Protein AF-0000000072589385 (afdb_homodimer)

Structure (mmCIF, N/CA/C/O backbone):
data_AF-0000000072589385-model_v1
#
loop_
_entity.id
_entity.type
_entity.pdbx_description
1 polymer 'Nitrite reductase'
#
loop_
_atom_site.group_PDB
_atom_site.id
_atom_site.type_symbol
_atom_site.label_atom_id
_atom_site.label_alt_id
_atom_site.label_comp_id
_atom_site.label_asym_id
_atom_site.label_entity_id
_atom_site.label_seq_id
_atom_site.pdbx_PDB_ins_code
_atom_site.Cartn_x
_atom_site.Cartn_y
_atom_site.Cartn_z
_atom_site.occupancy
_atom_site.B_iso_or_equiv
_atom_site.auth_seq_id
_atom_site.auth_comp_id
_atom_site.auth_asym_id
_atom_site.auth_atom_id
_atom_site.pdbx_PDB_model_num
ATOM 1 N N . MET A 1 1 ? -12.891 -40.188 5.43 1 38.16 1 MET A N 1
ATOM 2 C CA . MET A 1 1 ? -13.281 -38.969 4.766 1 38.16 1 MET A CA 1
ATOM 3 C C . MET A 1 1 ? -12.227 -38.531 3.76 1 38.16 1 MET A C 1
ATOM 5 O O . MET A 1 1 ? -11.102 -38.188 4.145 1 38.16 1 MET A O 1
ATOM 9 N N . ASN A 1 2 ? -12.07 -39.125 2.594 1 38.06 2 ASN A N 1
ATOM 10 C CA . ASN A 1 2 ? -11.117 -38.906 1.511 1 38.06 2 ASN A CA 1
ATOM 11 C C . ASN A 1 2 ? -10.969 -37.438 1.143 1 38.06 2 ASN A C 1
ATOM 13 O O . ASN A 1 2 ? -11.922 -36.812 0.682 1 38.06 2 ASN A O 1
ATOM 17 N N . ARG A 1 3 ? -10.391 -36.656 1.949 1 45.03 3 ARG A N 1
ATOM 18 C CA . ARG A 1 3 ? -10.117 -35.312 1.517 1 45.03 3 ARG A CA 1
ATOM 19 C C . ARG A 1 3 ? -9.609 -35.281 0.08 1 45.03 3 ARG A C 1
ATOM 21 O O . ARG A 1 3 ? -8.508 -35.75 -0.202 1 45.03 3 ARG A O 1
ATOM 28 N N . GLN A 1 4 ? -10.406 -35.656 -0.905 1 45.25 4 GLN A N 1
ATOM 29 C CA . GLN A 1 4 ? -9.945 -35.375 -2.264 1 45.25 4 GLN A CA 1
ATOM 30 C C . GLN A 1 4 ? -9.102 -34.125 -2.33 1 45.25 4 GLN A C 1
ATOM 32 O O . GLN A 1 4 ? -9.391 -33.125 -1.641 1 45.25 4 GLN A O 1
ATOM 37 N N . PRO A 1 5 ? -7.84 -34.188 -2.641 1 48.38 5 PRO A N 1
ATOM 38 C CA . PRO A 1 5 ? -7.129 -32.938 -2.832 1 48.38 5 PRO A CA 1
ATOM 39 C C . PRO A 1 5 ? -8 -31.844 -3.465 1 48.38 5 PRO A C 1
ATOM 41 O O . PRO A 1 5 ? -8.617 -32.094 -4.508 1 48.38 5 PRO A O 1
ATOM 44 N N . GLN A 1 6 ? -8.789 -31.281 -2.738 1 49.19 6 GLN A N 1
ATOM 45 C CA . GLN A 1 6 ? -9.633 -30.25 -3.328 1 49.19 6 GLN A CA 1
ATOM 46 C C . GLN A 1 6 ? -8.906 -29.516 -4.453 1 49.19 6 GLN A C 1
ATOM 48 O O . GLN A 1 6 ? -7.793 -29.031 -4.266 1 49.19 6 GLN A O 1
ATOM 53 N N . ALA A 1 7 ? -8.906 -29.953 -5.68 1 57.66 7 ALA A N 1
ATOM 54 C CA . ALA A 1 7 ? -8.375 -29.312 -6.883 1 57.66 7 ALA A CA 1
ATOM 55 C C . ALA A 1 7 ? -8.5 -27.797 -6.809 1 57.66 7 ALA A C 1
ATOM 57 O O . ALA A 1 7 ? -9.555 -27.281 -6.4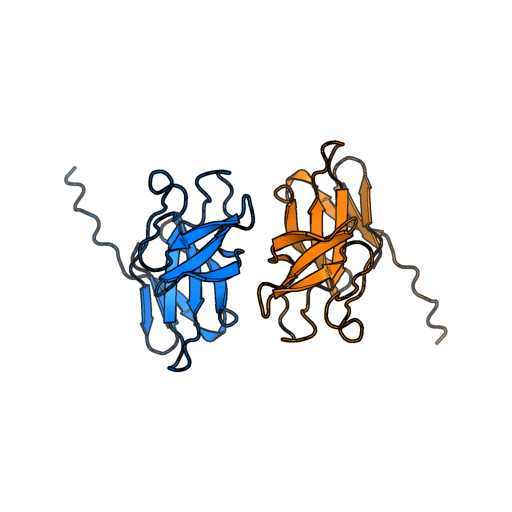34 1 57.66 7 ALA A O 1
ATOM 58 N N . SER A 1 8 ? -7.441 -26.938 -6.625 1 74.62 8 SER A N 1
ATOM 59 C CA . SER A 1 8 ? -7.465 -25.484 -6.688 1 74.62 8 SER A CA 1
ATOM 60 C C . SER A 1 8 ? -8.344 -25 -7.832 1 74.62 8 SER A C 1
ATOM 62 O O . SER A 1 8 ? -8.125 -25.359 -8.992 1 74.62 8 SER A O 1
ATOM 64 N N . ALA A 1 9 ? -9.609 -24.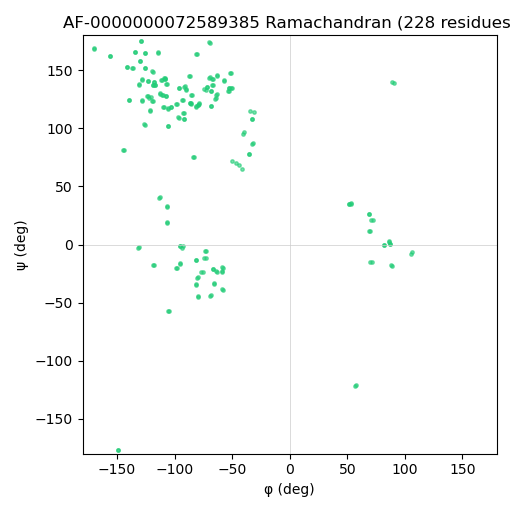688 -7.523 1 88.69 9 ALA A N 1
ATOM 65 C CA . ALA A 1 9 ? -10.531 -24.156 -8.523 1 88.69 9 ALA A CA 1
ATOM 66 C C . ALA A 1 9 ? -10.195 -22.719 -8.883 1 88.69 9 ALA A C 1
ATOM 68 O O . ALA A 1 9 ? -9.836 -21.922 -8.008 1 88.69 9 ALA A O 1
ATOM 69 N N . TRP A 1 10 ? -10.18 -22.531 -10.211 1 95.56 10 TRP A N 1
ATOM 70 C CA . TRP A 1 10 ? -9.992 -21.172 -10.695 1 95.56 10 TRP A CA 1
ATOM 71 C C . TRP A 1 10 ? -11.164 -20.281 -10.281 1 95.56 10 TRP A C 1
ATOM 73 O O . TRP A 1 10 ? -12.328 -20.641 -10.469 1 95.56 10 TRP A O 1
ATOM 83 N N . THR A 1 11 ? -10.875 -19.234 -9.664 1 96.81 11 THR A N 1
ATOM 84 C CA . THR A 1 11 ? -11.867 -18.266 -9.203 1 96.81 11 THR A CA 1
ATOM 85 C C . THR A 1 11 ? -11.586 -16.891 -9.797 1 96.81 11 THR A C 1
ATOM 87 O O . THR A 1 11 ? -10.453 -16.422 -9.773 1 96.81 11 THR A O 1
ATOM 90 N N . PRO A 1 12 ? -12.586 -16.266 -10.461 1 97 12 PRO A N 1
ATOM 91 C CA . PRO A 1 12 ? -12.383 -14.875 -10.883 1 97 12 PRO A CA 1
ATOM 92 C C . PRO A 1 12 ? -12.281 -13.906 -9.703 1 97 12 PRO A C 1
ATOM 94 O O . PRO A 1 12 ? -13.023 -14.039 -8.727 1 97 12 PRO A O 1
ATOM 97 N N . VAL A 1 13 ? -11.375 -13.023 -9.773 1 97.62 13 VAL A N 1
ATOM 98 C CA . VAL A 1 13 ? -11.133 -12.086 -8.68 1 97.62 13 VAL A CA 1
ATOM 99 C C . VAL A 1 13 ? -11.68 -10.711 -9.039 1 97.62 13 VAL A C 1
ATOM 101 O O . VAL A 1 13 ? -12.539 -10.172 -8.336 1 97.62 13 VAL A O 1
ATOM 104 N N . CYS A 1 14 ? -11.227 -10.102 -10.18 1 98 14 CYS A N 1
ATOM 105 C CA . CYS A 1 14 ? -11.609 -8.781 -10.656 1 98 14 CYS A CA 1
ATOM 106 C C . CYS A 1 14 ? -11.102 -8.547 -12.078 1 98 14 CYS A C 1
ATOM 108 O O . CYS A 1 14 ? -10.352 -9.359 -12.617 1 98 14 CYS A O 1
ATOM 110 N N . ALA A 1 15 ? -11.641 -7.453 -12.664 1 97.88 15 ALA A N 1
ATOM 111 C CA . ALA A 1 15 ? -11.031 -7.023 -13.922 1 97.88 15 ALA A CA 1
ATOM 112 C C . ALA A 1 15 ? -9.609 -6.527 -13.703 1 97.88 15 ALA A C 1
ATOM 114 O O . ALA A 1 15 ? -9.312 -5.895 -12.688 1 97.88 15 ALA A O 1
ATOM 115 N N . LEU A 1 16 ? -8.719 -6.812 -14.625 1 97.31 16 LEU A N 1
ATOM 116 C CA . LEU A 1 16 ? -7.328 -6.391 -14.516 1 97.31 16 LEU A CA 1
ATOM 117 C C . LEU A 1 16 ? -7.227 -4.871 -14.391 1 97.31 16 LEU A C 1
ATOM 119 O O . LEU A 1 16 ? -6.398 -4.359 -13.633 1 97.31 16 LEU A O 1
ATOM 123 N N . ASP A 1 17 ? -8.055 -4.156 -15.117 1 95.19 17 ASP A N 1
ATOM 124 C CA . ASP A 1 17 ? -7.953 -2.701 -15.172 1 95.19 17 ASP A CA 1
ATOM 125 C C . ASP A 1 17 ? -8.453 -2.064 -13.875 1 95.19 17 ASP A C 1
ATOM 127 O O . ASP A 1 17 ? -8.352 -0.849 -13.695 1 95.19 17 ASP A O 1
ATOM 131 N N . GLU A 1 18 ? -9 -2.844 -12.93 1 96.81 18 GLU A N 1
ATOM 132 C CA . GLU A 1 18 ? -9.375 -2.357 -11.609 1 96.81 18 GLU A CA 1
ATOM 133 C C . GLU A 1 18 ? -8.164 -2.299 -10.68 1 96.81 18 GLU A C 1
ATOM 135 O O . GLU A 1 18 ? -8.234 -1.711 -9.594 1 96.81 18 GLU A O 1
ATOM 140 N N . ILE A 1 19 ? -7.145 -2.895 -11.07 1 97.31 19 ILE A N 1
ATOM 141 C CA . ILE A 1 19 ? -5.883 -2.795 -10.344 1 97.31 19 ILE A CA 1
ATOM 142 C C . ILE A 1 19 ? -4.941 -1.841 -11.07 1 97.31 19 ILE A C 1
ATOM 144 O O . ILE A 1 19 ? -4.586 -2.072 -12.234 1 97.31 19 ILE A O 1
ATOM 148 N N . VAL A 1 20 ? -4.59 -0.781 -10.367 1 96.31 20 VAL A N 1
ATOM 149 C CA . VAL A 1 20 ? -3.633 0.149 -10.961 1 96.31 20 VAL A CA 1
ATOM 150 C C . VAL A 1 20 ? -2.381 -0.607 -11.398 1 96.31 20 VAL A C 1
ATOM 152 O O . VAL A 1 20 ? -1.876 -1.463 -10.672 1 96.31 20 VAL A O 1
ATOM 155 N N . PRO A 1 21 ? -1.904 -0.354 -12.664 1 95.75 21 PRO A N 1
ATOM 156 C CA . PRO A 1 21 ? -0.685 -1.04 -13.102 1 95.75 21 PRO A CA 1
ATOM 157 C C . PRO A 1 21 ? 0.456 -0.912 -12.094 1 95.75 21 PRO A C 1
ATOM 159 O O . PRO A 1 21 ? 0.667 0.165 -11.531 1 95.75 21 PRO A O 1
ATOM 162 N N . ASN A 1 22 ? 1.158 -2.088 -11.82 1 96.38 22 ASN A N 1
ATOM 163 C CA . ASN A 1 22 ? 2.33 -2.193 -10.961 1 96.38 22 ASN A CA 1
ATOM 164 C C . ASN A 1 22 ? 1.972 -1.956 -9.5 1 96.38 22 ASN A C 1
ATOM 166 O O . ASN A 1 22 ? 2.787 -1.443 -8.727 1 96.38 22 ASN A O 1
ATOM 170 N N . THR A 1 23 ? 0.785 -2.213 -9.148 1 97.5 23 THR A N 1
ATOM 171 C CA . THR A 1 23 ? 0.342 -2.258 -7.762 1 97.5 23 THR A CA 1
ATOM 172 C C . THR A 1 23 ? -0.416 -3.551 -7.477 1 97.5 23 THR A C 1
ATOM 174 O O . THR A 1 23 ? -0.562 -4.398 -8.359 1 97.5 23 THR A O 1
ATOM 177 N N . GLY A 1 24 ? -0.758 -3.715 -6.227 1 98.19 24 GLY A N 1
ATOM 178 C CA . GLY A 1 24 ? -1.509 -4.891 -5.816 1 98.19 24 GLY A CA 1
ATOM 179 C C . GLY A 1 24 ? -2.791 -4.555 -5.078 1 98.19 24 GLY A C 1
ATOM 180 O O . GLY A 1 24 ? -3.002 -3.406 -4.684 1 98.19 24 GLY A O 1
ATOM 181 N N . VAL A 1 25 ? -3.648 -5.555 -4.957 1 97.81 25 VAL A N 1
ATOM 182 C CA . VAL A 1 25 ? -4.875 -5.492 -4.176 1 97.81 25 VAL A CA 1
ATOM 183 C C . VAL A 1 25 ? -5.047 -6.785 -3.379 1 97.81 25 VAL A C 1
ATOM 185 O O . VAL A 1 25 ? -4.516 -7.832 -3.76 1 97.81 25 VAL A O 1
ATOM 188 N N . CYS A 1 26 ? -5.711 -6.637 -2.291 1 98 26 CYS A N 1
ATOM 189 C CA . CYS A 1 26 ? -6.031 -7.82 -1.5 1 98 26 CYS A CA 1
ATOM 190 C C . CYS A 1 26 ? -7.367 -8.414 -1.926 1 98 26 CYS A C 1
ATOM 192 O O . CYS A 1 26 ? -8.352 -7.688 -2.098 1 98 26 CYS A O 1
ATOM 194 N N . ALA A 1 27 ? -7.445 -9.695 -2.105 1 97.81 27 ALA A N 1
ATOM 195 C CA . ALA A 1 27 ? -8.672 -10.43 -2.428 1 97.81 27 ALA A CA 1
ATOM 196 C C . ALA A 1 27 ? -8.867 -11.602 -1.479 1 97.81 27 ALA A C 1
ATOM 198 O O . ALA A 1 27 ? -7.902 -12.227 -1.041 1 97.81 27 ALA A O 1
ATOM 199 N N . LEU A 1 28 ? -10.148 -11.828 -1.119 1 95.38 28 LEU A N 1
ATOM 200 C CA . LEU A 1 28 ? -10.5 -13.031 -0.376 1 95.38 28 LEU A CA 1
ATOM 201 C C . LEU A 1 28 ? -10.914 -14.156 -1.323 1 95.38 28 LEU A C 1
ATOM 203 O O . LEU A 1 28 ? -11.906 -14.039 -2.039 1 95.38 28 LEU A O 1
ATOM 207 N N . VAL A 1 29 ? -10.164 -15.195 -1.409 1 94.94 29 VAL A N 1
ATOM 208 C CA . VAL A 1 29 ? -10.43 -16.344 -2.266 1 94.94 29 VAL A CA 1
ATOM 209 C C . VAL A 1 29 ? -10.523 -17.609 -1.416 1 94.94 29 VAL A C 1
ATOM 211 O O . VAL A 1 29 ? -9.547 -18.016 -0.784 1 94.94 29 VAL A O 1
ATOM 214 N N . ASN A 1 30 ? -11.727 -18.25 -1.377 1 92.25 30 ASN A N 1
ATOM 215 C CA . ASN A 1 30 ? -11.961 -19.438 -0.567 1 92.25 30 ASN A CA 1
ATOM 216 C C . ASN A 1 30 ? -11.562 -19.219 0.889 1 92.25 30 ASN A C 1
ATOM 218 O O . ASN A 1 30 ? -10.891 -20.047 1.489 1 92.25 30 ASN A O 1
ATOM 222 N N . GLY A 1 31 ? -11.758 -18.078 1.353 1 92.44 31 GLY A N 1
ATOM 223 C CA . GLY A 1 31 ? -11.523 -17.734 2.748 1 92.44 31 GLY A CA 1
ATOM 224 C C . GLY A 1 31 ? -10.094 -17.328 3.027 1 92.44 31 GLY A C 1
ATOM 225 O O . GLY A 1 31 ? -9.742 -17.016 4.168 1 92.44 31 GLY A O 1
ATOM 226 N N . GLU A 1 32 ? -9.297 -17.281 2.016 1 93.5 32 GLU A N 1
ATOM 227 C CA . GLU A 1 32 ? -7.898 -16.891 2.168 1 93.5 32 GLU A CA 1
ATOM 228 C C . GLU A 1 32 ? -7.645 -15.492 1.61 1 93.5 32 GLU A C 1
ATOM 230 O O . GLU A 1 32 ? -8.148 -15.148 0.54 1 93.5 32 GLU A O 1
ATOM 235 N N . GLN A 1 33 ? -6.836 -14.75 2.414 1 97.19 33 GLN A N 1
ATOM 236 C CA . GLN A 1 33 ? -6.406 -13.445 1.925 1 97.19 33 GLN A CA 1
ATOM 237 C C . GLN A 1 33 ? -5.246 -13.586 0.94 1 97.19 33 GLN A C 1
ATOM 239 O O . GLN A 1 33 ? -4.176 -14.078 1.299 1 97.19 33 GLN A O 1
ATOM 244 N N . ILE A 1 34 ? -5.445 -13.125 -0.26 1 98.44 34 ILE A N 1
ATOM 245 C CA . ILE A 1 34 ? -4.469 -13.242 -1.339 1 98.44 34 ILE A CA 1
ATOM 246 C C . ILE A 1 34 ? -4.137 -11.852 -1.887 1 98.44 34 ILE A C 1
ATOM 248 O O . ILE A 1 34 ? -5.039 -11.047 -2.137 1 98.44 34 ILE A O 1
ATOM 252 N N . ALA A 1 35 ? -2.834 -11.523 -1.957 1 98.81 35 ALA A N 1
ATOM 253 C CA . ALA A 1 35 ? -2.363 -10.32 -2.645 1 98.81 35 ALA A CA 1
ATOM 254 C C . ALA A 1 35 ? -2.264 -10.555 -4.148 1 98.81 35 ALA A C 1
ATOM 256 O O . ALA A 1 35 ? -1.523 -11.43 -4.602 1 98.81 35 ALA A O 1
ATOM 257 N N . VAL A 1 36 ? -3.027 -9.797 -4.91 1 98.81 36 VAL A N 1
ATOM 258 C CA . VAL A 1 36 ? -3.035 -9.898 -6.363 1 98.81 36 VAL A CA 1
ATOM 259 C C . VAL A 1 36 ? -2.389 -8.664 -6.977 1 98.81 36 VAL A C 1
ATOM 261 O O . VAL A 1 36 ? -2.748 -7.531 -6.637 1 98.81 36 VAL A O 1
ATOM 264 N N . PHE A 1 37 ? -1.46 -8.898 -7.84 1 98.62 37 PHE A N 1
ATOM 265 C CA . PHE A 1 37 ? -0.684 -7.805 -8.414 1 98.62 37 PHE A CA 1
ATOM 266 C C . PHE A 1 37 ? -0.91 -7.711 -9.922 1 98.62 37 PHE A C 1
ATOM 268 O O . PHE A 1 37 ? -0.982 -8.734 -10.602 1 98.62 37 PHE A O 1
ATOM 275 N N . HIS A 1 38 ? -1.065 -6.496 -10.391 1 98.25 38 HIS A N 1
ATOM 276 C CA . HIS A 1 38 ? -1.014 -6.168 -11.805 1 98.25 38 HIS A CA 1
ATOM 277 C C . HIS A 1 38 ? 0.371 -5.668 -12.211 1 98.25 38 HIS A C 1
ATOM 279 O O . HIS A 1 38 ? 0.798 -4.598 -11.773 1 98.25 38 HIS A O 1
ATOM 285 N N . VAL A 1 39 ? 1.056 -6.473 -12.945 1 96.88 39 VAL A N 1
ATOM 286 C CA . VAL A 1 39 ? 2.375 -6.09 -13.438 1 96.88 39 VAL A CA 1
ATOM 287 C C . VAL A 1 39 ? 2.293 -5.75 -14.922 1 96.88 39 VAL A C 1
ATOM 289 O O . VAL A 1 39 ? 1.921 -6.594 -15.742 1 96.88 39 VAL A O 1
ATOM 292 N N . ASP A 1 40 ? 2.586 -4.492 -15.195 1 92.62 40 ASP A N 1
ATOM 293 C CA . ASP A 1 40 ? 2.586 -4.035 -16.578 1 92.62 40 ASP A CA 1
ATOM 294 C C . ASP A 1 40 ? 3.973 -4.172 -17.203 1 92.62 40 ASP A C 1
ATOM 296 O O . ASP A 1 40 ? 4.906 -3.463 -16.828 1 92.62 40 ASP A O 1
ATOM 300 N N . ASP A 1 41 ? 4.129 -5.105 -18.078 1 81.62 41 ASP A N 1
ATOM 301 C CA . ASP A 1 41 ? 5.402 -5.312 -18.766 1 81.62 41 ASP A CA 1
ATOM 302 C C . ASP A 1 41 ? 5.332 -4.836 -20.219 1 81.62 41 ASP A C 1
ATOM 304 O O . ASP A 1 41 ? 6.195 -5.18 -21.031 1 81.62 41 ASP A O 1
ATOM 308 N N . GLY A 1 42 ? 4.406 -4.043 -20.5 1 82.56 42 GLY A N 1
ATOM 309 C CA . GLY A 1 42 ? 4.254 -3.523 -21.844 1 82.56 42 GLY A CA 1
ATOM 310 C C . GLY A 1 42 ? 3.385 -4.398 -22.734 1 82.56 42 GLY A C 1
ATOM 311 O O . GLY A 1 42 ? 2.982 -3.984 -23.812 1 82.56 42 GLY A O 1
ATOM 312 N N . GLY A 1 43 ? 3.111 -5.676 -22.469 1 77.62 43 GLY A N 1
ATOM 313 C CA . GLY A 1 43 ? 2.404 -6.617 -23.312 1 77.62 43 GLY A CA 1
ATOM 314 C C . GLY A 1 43 ? 1.001 -6.93 -22.828 1 77.62 43 GLY A C 1
ATOM 315 O O . GLY A 1 43 ? 0.499 -8.039 -23.031 1 77.62 43 GLY A O 1
ATOM 316 N N . GLY A 1 44 ? 0.245 -6.043 -22.219 1 77.19 44 GLY A N 1
ATOM 317 C CA . GLY A 1 44 ? -1.135 -6.285 -21.828 1 77.19 44 GLY A CA 1
ATOM 318 C C . GLY A 1 44 ? -1.306 -6.492 -20.328 1 77.19 44 GLY A C 1
ATOM 319 O O . GLY A 1 44 ? -2.43 -6.605 -19.844 1 77.19 44 GLY A O 1
ATOM 320 N N . GLY A 1 45 ? -0.301 -6.562 -19.609 1 88.88 45 GLY A N 1
ATOM 321 C CA . GLY A 1 45 ? -0.364 -6.703 -18.172 1 88.88 45 GLY A CA 1
ATOM 322 C C . GLY A 1 45 ? -0.422 -8.148 -17.719 1 88.88 45 GLY A C 1
ATOM 323 O O . GLY A 1 45 ? -0.999 -9 -18.391 1 88.88 45 GLY A O 1
ATOM 324 N N . ARG A 1 46 ? 0.218 -8.516 -16.719 1 95 46 ARG A N 1
ATOM 325 C CA . ARG A 1 46 ? 0.249 -9.812 -16.047 1 95 46 ARG A CA 1
ATOM 326 C C . ARG A 1 46 ? -0.208 -9.688 -14.602 1 95 46 ARG A C 1
ATOM 328 O O . ARG A 1 46 ? -0.068 -8.633 -13.992 1 95 46 ARG A O 1
ATOM 335 N N . ALA A 1 47 ? -0.818 -10.844 -14.211 1 98 47 ALA A N 1
ATOM 336 C CA . ALA A 1 47 ? -1.226 -10.891 -12.805 1 98 47 ALA A CA 1
ATOM 337 C C . ALA A 1 47 ? -0.393 -11.906 -12.031 1 98 47 ALA A C 1
ATOM 339 O O . ALA A 1 47 ? -0.024 -12.961 -12.562 1 98 47 ALA A O 1
ATOM 340 N N . PHE A 1 48 ? -0.043 -11.641 -10.875 1 98.62 48 PHE A N 1
ATOM 341 C CA . PHE A 1 48 ? 0.574 -12.547 -9.922 1 98.62 48 PHE A CA 1
ATOM 342 C C . PHE A 1 48 ? -0.217 -12.586 -8.617 1 98.62 48 PHE A C 1
ATOM 344 O O . PHE A 1 48 ? -0.891 -11.617 -8.273 1 98.62 48 PHE A O 1
ATOM 351 N N . ALA A 1 49 ? -0.145 -13.664 -7.965 1 98.75 49 ALA A N 1
ATOM 352 C CA . ALA A 1 49 ? -0.883 -13.828 -6.715 1 98.75 49 ALA A CA 1
ATOM 353 C C . ALA A 1 49 ? -0.038 -14.555 -5.672 1 98.75 49 ALA A C 1
ATOM 355 O O . ALA A 1 49 ? 0.476 -15.648 -5.926 1 98.75 49 ALA A O 1
ATOM 356 N N . ILE A 1 50 ? 0.12 -13.938 -4.527 1 98.81 50 ILE A N 1
ATOM 357 C CA . ILE A 1 50 ? 0.812 -14.555 -3.404 1 98.81 50 ILE A CA 1
ATOM 358 C C . ILE A 1 50 ? 0.015 -14.336 -2.121 1 98.81 50 ILE A C 1
ATOM 360 O O . ILE A 1 50 ? -0.965 -13.586 -2.113 1 98.81 50 ILE A O 1
ATOM 364 N N . GLY A 1 51 ? 0.34 -15.078 -1.053 1 98.69 51 GLY A N 1
ATOM 365 C CA . GLY A 1 51 ? -0.282 -14.789 0.23 1 98.69 51 GLY A CA 1
ATOM 366 C C . GLY A 1 51 ? -0.179 -13.328 0.627 1 98.69 51 GLY A C 1
ATOM 367 O O . GLY A 1 51 ? 0.803 -12.656 0.301 1 98.69 51 GLY A O 1
ATOM 368 N N . ASN A 1 52 ? -1.134 -12.836 1.301 1 98.56 52 ASN A N 1
ATOM 369 C CA . ASN A 1 52 ? -1.185 -11.414 1.618 1 98.56 52 ASN A CA 1
ATOM 370 C C . ASN A 1 52 ? -0.591 -11.125 2.994 1 98.56 52 ASN A C 1
ATOM 372 O O . ASN A 1 52 ? -0.332 -9.969 3.332 1 98.56 52 ASN A O 1
ATOM 376 N N . VAL A 1 53 ? -0.41 -12.102 3.877 1 98.31 53 VAL A N 1
ATOM 377 C CA . VAL A 1 53 ? 0.096 -11.93 5.234 1 98.31 53 VAL A CA 1
ATOM 378 C C . VAL A 1 53 ? 1.622 -11.945 5.223 1 98.31 53 VAL A C 1
ATOM 380 O O . VAL A 1 53 ? 2.238 -12.875 4.707 1 98.31 53 VAL A O 1
ATOM 383 N N . ASP A 1 54 ? 2.197 -10.898 5.676 1 98.19 54 ASP A N 1
ATOM 384 C CA . ASP A 1 54 ? 3.643 -10.859 5.879 1 98.19 54 ASP A CA 1
ATOM 385 C C . ASP A 1 54 ? 4.059 -11.789 7.02 1 98.19 54 ASP A C 1
ATOM 387 O O . ASP A 1 54 ? 3.676 -11.57 8.172 1 98.19 54 ASP A O 1
ATOM 391 N N . PRO A 1 55 ? 4.875 -12.758 6.684 1 97.88 55 PRO A N 1
ATOM 392 C CA . PRO A 1 55 ? 5.211 -13.766 7.695 1 97.88 55 PRO A CA 1
ATOM 393 C C . PRO A 1 55 ? 6.035 -13.195 8.852 1 97.88 55 PRO A C 1
ATOM 395 O O . PRO A 1 55 ? 6.105 -13.797 9.922 1 97.88 55 PRO A O 1
ATOM 398 N N . HIS A 1 56 ? 6.711 -12.078 8.695 1 97.31 56 HIS A N 1
ATOM 399 C CA . HIS A 1 56 ? 7.52 -11.469 9.742 1 97.31 56 HIS A CA 1
ATOM 400 C C . HIS A 1 56 ? 6.648 -10.688 10.727 1 97.31 56 HIS A C 1
ATOM 402 O O . HIS A 1 56 ? 6.812 -10.812 11.945 1 97.31 56 HIS A O 1
ATOM 408 N N . SER A 1 57 ? 5.781 -9.953 10.242 1 95.5 57 SER A N 1
ATOM 409 C CA . SER A 1 57 ? 4.969 -9.078 11.078 1 95.5 57 SER A CA 1
ATOM 410 C C . SER A 1 57 ? 3.617 -9.711 11.391 1 95.5 57 SER A C 1
ATOM 412 O O . SER A 1 57 ? 2.908 -9.258 12.297 1 95.5 57 SER A O 1
ATOM 414 N N . GLN A 1 58 ? 3.168 -10.703 10.594 1 97.12 58 GLN A N 1
ATOM 415 C CA . GLN A 1 58 ? 1.876 -11.375 10.68 1 97.12 58 GLN A CA 1
ATOM 416 C C . GLN A 1 58 ? 0.74 -10.43 10.289 1 97.12 58 GLN A C 1
ATOM 418 O O . GLN A 1 58 ? -0.43 -10.719 10.547 1 97.12 58 GLN A O 1
ATOM 423 N N . ALA A 1 59 ? 1.087 -9.297 9.734 1 96.81 59 ALA A N 1
ATOM 424 C CA . ALA A 1 59 ? 0.076 -8.367 9.234 1 96.81 59 ALA A CA 1
ATOM 425 C C . ALA A 1 59 ? -0.316 -8.695 7.801 1 96.81 59 ALA A C 1
ATOM 427 O O . ALA A 1 59 ? 0.527 -9.102 7 1 96.81 59 ALA A O 1
ATOM 428 N N . ALA A 1 60 ? -1.588 -8.508 7.395 1 97.31 60 ALA A N 1
ATOM 429 C CA . ALA A 1 60 ? -2.086 -8.711 6.039 1 97.31 60 ALA A CA 1
ATOM 430 C C . ALA A 1 60 ? -1.831 -7.484 5.172 1 97.31 60 ALA A C 1
ATOM 432 O O . ALA A 1 60 ? -2.746 -6.699 4.91 1 97.31 60 ALA A O 1
ATOM 433 N N . VAL A 1 61 ? -0.459 -7.301 4.73 1 97.88 61 VAL A N 1
ATOM 434 C CA . VAL A 1 61 ? -0.097 -5.988 4.215 1 97.88 61 VAL A CA 1
ATOM 435 C C . VAL A 1 61 ? 0.646 -6.137 2.889 1 97.88 61 VAL A C 1
ATOM 437 O O . VAL A 1 61 ? 0.934 -5.145 2.213 1 97.88 61 VAL A O 1
ATOM 440 N N . LEU A 1 62 ? 0.934 -7.352 2.375 1 98.56 62 LEU A N 1
ATOM 441 C CA . LEU A 1 62 ? 1.835 -7.496 1.237 1 98.56 62 LEU A CA 1
ATOM 442 C C . LEU A 1 62 ? 1.231 -6.867 -0.015 1 98.56 62 LEU A C 1
ATOM 444 O O . LEU A 1 62 ? 1.955 -6.328 -0.855 1 98.56 62 LEU A O 1
ATOM 448 N N . SER A 1 63 ? -0.094 -6.906 -0.2 1 98.44 63 SER A N 1
ATOM 449 C CA . SER A 1 63 ? -0.753 -6.332 -1.368 1 98.44 63 SER A CA 1
ATOM 450 C C . SER A 1 63 ? -0.452 -4.844 -1.495 1 98.44 63 SER A C 1
ATOM 452 O O . SER A 1 63 ? -0.613 -4.262 -2.57 1 98.44 63 SER A O 1
ATOM 454 N N . ARG A 1 64 ? -0.038 -4.246 -0.394 1 97.62 64 ARG A N 1
ATOM 455 C CA . ARG A 1 64 ? 0.22 -2.811 -0.344 1 97.62 64 ARG A CA 1
ATOM 456 C C . ARG A 1 64 ? 1.696 -2.51 -0.581 1 97.62 64 ARG A C 1
ATOM 458 O O . ARG A 1 64 ? 2.123 -1.357 -0.492 1 97.62 64 ARG A O 1
ATOM 465 N N . GLY A 1 65 ? 2.51 -3.496 -0.765 1 97.81 65 GLY A N 1
ATOM 466 C CA . GLY A 1 65 ? 3.945 -3.324 -0.931 1 97.81 65 GLY A CA 1
ATOM 467 C C . GLY A 1 65 ? 4.32 -2.672 -2.248 1 97.81 65 GLY A C 1
ATOM 468 O O . GLY A 1 65 ? 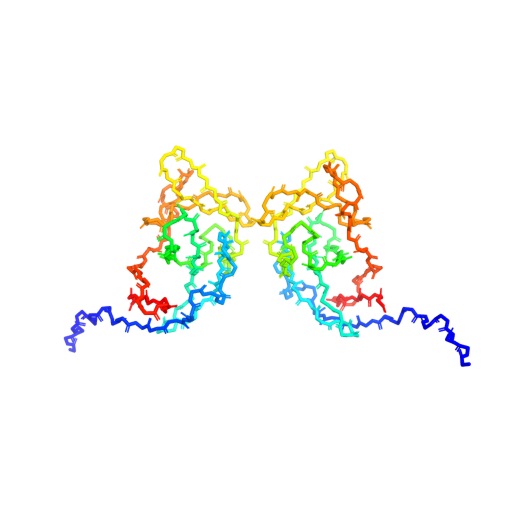3.455 -2.416 -3.088 1 97.81 65 GLY A O 1
ATOM 469 N N . LEU A 1 66 ? 5.555 -2.391 -2.398 1 96.69 66 LEU A N 1
ATOM 470 C CA . LEU A 1 66 ? 6.082 -1.767 -3.607 1 96.69 66 LEU A CA 1
ATOM 471 C C . LEU A 1 66 ? 6.695 -2.811 -4.535 1 96.69 66 LEU A C 1
ATOM 473 O O . LEU A 1 66 ? 7.625 -3.52 -4.148 1 96.69 66 LEU A O 1
ATOM 477 N N . ILE A 1 67 ? 6.141 -2.852 -5.723 1 97.06 67 ILE A N 1
ATOM 478 C CA . ILE A 1 67 ? 6.68 -3.771 -6.719 1 97.06 67 ILE A CA 1
ATOM 479 C C . ILE A 1 67 ? 8.031 -3.258 -7.215 1 97.06 67 ILE A C 1
ATOM 481 O O . ILE A 1 67 ? 8.195 -2.061 -7.461 1 97.06 67 ILE A O 1
ATOM 485 N N . GLY A 1 68 ? 8.969 -4.176 -7.309 1 95.19 68 GLY A N 1
ATOM 486 C CA . GLY A 1 68 ? 10.289 -3.906 -7.855 1 95.19 68 GLY A CA 1
ATOM 487 C C . GLY A 1 68 ? 10.906 -5.109 -8.547 1 95.19 68 GLY A C 1
ATOM 488 O O . GLY A 1 68 ? 10.211 -6.09 -8.836 1 95.19 68 GLY A O 1
ATOM 489 N N . SER A 1 69 ? 12.125 -4.82 -8.953 1 94.94 69 SER A N 1
ATOM 490 C CA . SER A 1 69 ? 12.867 -5.898 -9.594 1 94.94 69 SER A CA 1
ATOM 491 C C . SER A 1 69 ? 14.188 -6.172 -8.875 1 94.94 69 SER A C 1
ATOM 493 O O . SER A 1 69 ? 14.828 -5.246 -8.375 1 94.94 69 SER A O 1
ATOM 495 N N . LEU A 1 70 ? 14.531 -7.402 -8.766 1 95.12 70 LEU A N 1
ATOM 496 C CA . LEU A 1 70 ? 15.844 -7.875 -8.336 1 95.12 70 LEU A CA 1
ATOM 497 C C . LEU A 1 70 ? 16.438 -8.844 -9.352 1 95.12 70 LEU A C 1
ATOM 499 O O . LEU A 1 70 ? 16.109 -10.031 -9.336 1 95.12 70 LEU A O 1
ATOM 503 N N . GLY A 1 71 ? 17.469 -8.266 -10.156 1 94.44 71 GLY A N 1
ATOM 504 C CA . GLY A 1 71 ? 17.859 -9.062 -11.305 1 94.44 71 GLY A CA 1
ATOM 505 C C . GLY A 1 71 ? 16.703 -9.383 -12.234 1 94.44 71 GLY A C 1
ATOM 506 O O . GLY A 1 71 ? 16.016 -8.477 -12.703 1 94.44 71 GLY A O 1
ATOM 507 N N . GLU A 1 72 ? 16.469 -10.641 -12.438 1 94.19 72 GLU A N 1
ATOM 508 C CA . GLU A 1 72 ? 15.406 -11.07 -13.336 1 94.19 72 GLU A CA 1
ATOM 509 C C . GLU A 1 72 ? 14.109 -11.312 -12.578 1 94.19 72 GLU A C 1
ATOM 511 O O . GLU A 1 72 ? 13.07 -11.586 -13.18 1 94.19 72 GLU A O 1
ATOM 516 N N . ARG A 1 73 ? 14.141 -11.148 -11.328 1 96.38 73 ARG A N 1
ATOM 517 C CA . ARG A 1 73 ? 12.984 -11.445 -10.492 1 96.38 73 ARG A CA 1
ATOM 518 C C . ARG A 1 73 ? 12.109 -10.211 -10.312 1 96.38 73 ARG A C 1
ATOM 520 O O . ARG A 1 73 ? 12.617 -9.102 -10.141 1 96.38 73 ARG A O 1
ATOM 527 N N . ILE A 1 74 ? 10.852 -10.445 -10.438 1 97.5 74 ILE A N 1
ATOM 528 C CA . ILE A 1 74 ? 9.891 -9.43 -10.023 1 97.5 74 ILE A CA 1
ATOM 529 C C . ILE A 1 74 ? 9.469 -9.672 -8.578 1 97.5 74 ILE A C 1
ATOM 531 O O . ILE A 1 74 ? 9.023 -10.766 -8.227 1 97.5 74 ILE A O 1
ATOM 535 N N . VAL A 1 75 ? 9.641 -8.633 -7.699 1 98.44 75 VAL A N 1
ATOM 536 C CA . VAL A 1 75 ? 9.414 -8.812 -6.27 1 98.44 75 VAL A CA 1
ATOM 537 C C . VAL A 1 75 ? 8.5 -7.707 -5.746 1 98.44 75 VAL A C 1
ATOM 539 O O . VAL A 1 75 ? 8.305 -6.688 -6.41 1 98.44 75 VAL A O 1
ATOM 542 N N . VAL A 1 76 ? 7.871 -7.969 -4.66 1 98.38 76 VAL A N 1
ATOM 543 C CA . VAL A 1 76 ? 7.211 -6.934 -3.875 1 98.38 76 VAL A CA 1
ATOM 544 C C . VAL A 1 76 ? 7.934 -6.758 -2.543 1 98.38 76 VAL A C 1
ATOM 546 O O . VAL A 1 76 ? 8.281 -7.738 -1.88 1 98.38 76 VAL A O 1
ATOM 549 N N . ALA A 1 77 ? 8.234 -5.504 -2.23 1 97.81 77 ALA A N 1
ATOM 550 C CA . ALA A 1 77 ? 8.773 -5.172 -0.914 1 97.81 77 ALA A CA 1
ATOM 551 C C . ALA A 1 77 ? 7.652 -4.938 0.094 1 97.81 77 ALA A C 1
ATOM 553 O O . ALA A 1 77 ? 6.777 -4.098 -0.123 1 97.81 77 ALA A O 1
ATOM 554 N N . SER A 1 78 ? 7.668 -5.715 1.16 1 98.06 78 SER A N 1
ATOM 555 C CA . SER A 1 78 ? 6.688 -5.523 2.227 1 98.06 78 SER A CA 1
ATOM 556 C C . SER A 1 78 ? 6.746 -4.105 2.779 1 98.06 78 SER A C 1
ATOM 558 O O . SER A 1 78 ? 7.832 -3.547 2.959 1 98.06 78 SER A O 1
ATOM 560 N N . PRO A 1 79 ? 5.527 -3.553 3.084 1 96.69 79 PRO A N 1
ATOM 561 C CA . PRO A 1 79 ? 5.551 -2.215 3.68 1 96.69 79 PRO A CA 1
ATOM 562 C C . PRO A 1 79 ? 6.242 -2.188 5.039 1 96.69 79 PRO A C 1
ATOM 564 O O . PRO A 1 79 ? 6.656 -1.123 5.508 1 96.69 79 PRO A O 1
ATOM 567 N N . LEU A 1 80 ? 6.246 -3.381 5.648 1 93.75 80 LEU A N 1
ATOM 568 C CA . LEU A 1 80 ? 6.867 -3.547 6.961 1 93.75 80 LEU A CA 1
ATOM 569 C C . LEU A 1 80 ? 8.172 -4.332 6.848 1 93.75 80 LEU A C 1
ATOM 571 O O . LEU A 1 80 ? 8.227 -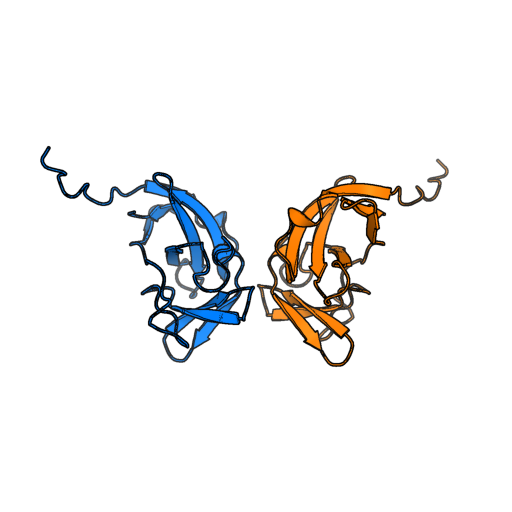5.352 6.16 1 93.75 80 LEU A O 1
ATOM 575 N N . TYR A 1 81 ? 9.219 -3.854 7.348 1 92.31 81 TYR A N 1
ATOM 576 C CA . TYR A 1 81 ? 10.539 -4.465 7.438 1 92.31 81 TYR A CA 1
ATOM 577 C C . TYR A 1 81 ? 11.203 -4.531 6.066 1 92.31 81 TYR A C 1
ATOM 579 O O . TYR A 1 81 ? 12.352 -4.961 5.945 1 92.31 81 TYR A O 1
ATOM 587 N N . LYS A 1 82 ? 10.438 -4.332 4.949 1 93 82 LYS A N 1
ATOM 588 C CA . LYS A 1 82 ? 10.914 -4.078 3.592 1 93 82 LYS A CA 1
ATOM 589 C C . LYS A 1 82 ? 11.555 -5.324 2.988 1 93 82 LYS A C 1
ATOM 591 O O . LYS A 1 82 ? 12.391 -5.227 2.09 1 93 82 LYS A O 1
ATOM 596 N N . HIS A 1 83 ? 11.211 -6.527 3.549 1 97.25 83 HIS A N 1
ATOM 597 C CA . HIS A 1 83 ? 11.625 -7.773 2.918 1 97.25 83 HIS A CA 1
ATOM 598 C C . HIS A 1 83 ? 11 -7.926 1.533 1 97.25 83 HIS A C 1
ATOM 600 O O . HIS A 1 83 ? 9.867 -7.512 1.312 1 97.25 83 HIS A O 1
ATOM 606 N N . HIS A 1 84 ? 11.82 -8.57 0.648 1 98.25 84 HIS A N 1
ATOM 607 C CA . HIS A 1 84 ? 11.352 -8.773 -0.719 1 98.25 84 HIS A CA 1
ATOM 608 C C . HIS A 1 84 ? 10.75 -10.156 -0.899 1 98.25 84 HIS A C 1
ATOM 610 O O . HIS A 1 84 ? 11.352 -11.156 -0.504 1 98.25 84 HIS A O 1
ATOM 616 N N . PHE A 1 85 ? 9.57 -10.227 -1.582 1 98.81 85 PHE A N 1
ATOM 617 C CA . PHE A 1 85 ? 8.93 -11.484 -1.928 1 98.81 85 PHE A CA 1
ATOM 618 C C . PHE A 1 85 ? 8.789 -11.625 -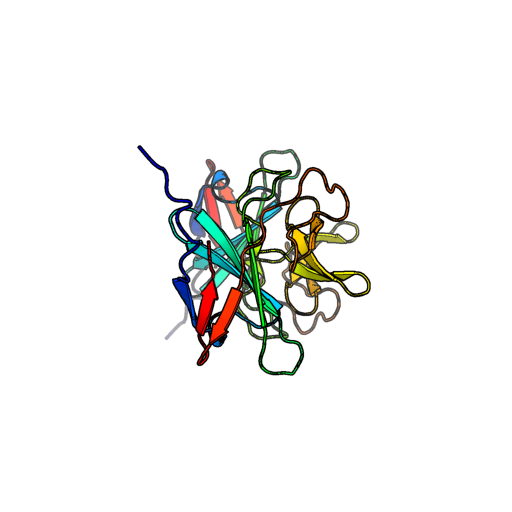3.439 1 98.81 85 PHE A C 1
ATOM 620 O O . PHE A 1 85 ? 8.258 -10.734 -4.105 1 98.81 85 PHE A O 1
ATOM 627 N N . ASP A 1 86 ? 9.359 -12.75 -3.943 1 98.81 86 ASP A N 1
ATOM 628 C CA . ASP A 1 86 ? 9.242 -13.047 -5.367 1 98.81 86 ASP A CA 1
ATOM 629 C C . ASP A 1 86 ? 7.789 -13.281 -5.762 1 98.81 86 ASP A C 1
ATOM 631 O O . ASP A 1 86 ? 7.098 -14.102 -5.148 1 98.81 86 ASP A O 1
ATOM 635 N N . LEU A 1 87 ? 7.332 -12.586 -6.793 1 98.62 87 LEU A N 1
ATOM 636 C CA . LEU A 1 87 ? 5.914 -12.656 -7.133 1 98.62 87 LEU A CA 1
ATOM 637 C C . LEU A 1 87 ? 5.582 -13.977 -7.824 1 98.62 87 LEU A C 1
ATOM 639 O O . LEU A 1 87 ? 4.426 -14.398 -7.84 1 98.62 87 LEU A O 1
ATOM 643 N N . ARG A 1 88 ? 6.52 -14.617 -8.43 1 97.94 88 ARG A N 1
ATOM 644 C CA . ARG A 1 88 ? 6.273 -15.875 -9.133 1 97.94 88 ARG A CA 1
ATOM 645 C C . ARG A 1 88 ? 6.246 -17.047 -8.164 1 97.94 88 ARG A C 1
ATOM 647 O O . ARG A 1 88 ? 5.445 -17.969 -8.32 1 97.94 88 ARG A O 1
ATOM 654 N N . THR A 1 89 ? 7.066 -16.969 -7.121 1 98.5 89 THR A N 1
ATOM 655 C CA . THR A 1 89 ? 7.266 -18.172 -6.32 1 98.5 89 THR A CA 1
ATOM 656 C C . THR A 1 89 ? 6.801 -17.938 -4.883 1 98.5 89 THR A C 1
ATOM 658 O O . THR A 1 89 ? 6.617 -18.891 -4.125 1 98.5 89 THR A O 1
ATOM 661 N N . GLY A 1 90 ? 6.645 -16.703 -4.48 1 98.69 90 GLY A N 1
ATOM 662 C CA . GLY A 1 90 ? 6.324 -16.391 -3.096 1 98.69 90 GLY A CA 1
ATOM 663 C C . GLY A 1 90 ? 7.539 -16.391 -2.188 1 98.69 90 GLY A C 1
ATOM 664 O O . GLY A 1 90 ? 7.422 -16.125 -0.989 1 98.69 90 GLY A O 1
ATOM 665 N N . GLU A 1 91 ? 8.711 -16.656 -2.693 1 98.75 91 GLU A N 1
ATOM 666 C CA . GLU A 1 91 ? 9.93 -16.766 -1.898 1 98.75 91 GLU A CA 1
ATOM 667 C C . GLU A 1 91 ? 10.344 -15.422 -1.312 1 98.75 91 GLU A C 1
ATOM 669 O O . GLU A 1 91 ? 10.336 -14.406 -2.01 1 98.75 91 GLU A O 1
ATOM 674 N N . CYS A 1 92 ? 10.633 -15.43 -0.042 1 98.75 92 CYS A N 1
ATOM 675 C CA . CYS A 1 92 ? 11.305 -14.281 0.567 1 98.75 92 CYS A CA 1
ATOM 676 C C . CYS A 1 92 ? 12.797 -14.297 0.262 1 98.75 92 CYS A C 1
ATOM 678 O O . CYS A 1 92 ? 13.516 -15.195 0.703 1 98.75 92 CYS A O 1
ATOM 680 N N . VAL A 1 93 ? 13.25 -13.32 -0.329 1 98.44 93 VAL A N 1
ATOM 681 C CA . VAL A 1 93 ? 14.617 -13.289 -0.841 1 98.44 93 VAL A CA 1
ATOM 682 C C . VAL A 1 93 ? 15.609 -13.25 0.323 1 98.44 93 VAL A C 1
ATOM 684 O O . VAL A 1 93 ? 16.609 -13.977 0.32 1 98.44 93 VAL A O 1
ATOM 687 N N . GLU A 1 94 ? 15.414 -12.492 1.329 1 97.88 94 GLU A N 1
ATOM 688 C CA . GLU A 1 94 ? 16.328 -12.289 2.451 1 97.88 94 GLU A CA 1
ATOM 689 C C . GLU A 1 94 ? 16.219 -13.438 3.453 1 97.88 94 GLU A C 1
ATOM 691 O O . GLU A 1 94 ? 17.188 -13.742 4.152 1 97.88 94 GLU A O 1
ATOM 696 N N . ALA A 1 95 ? 15.109 -14.047 3.541 1 98.25 95 ALA A N 1
ATOM 697 C CA . ALA A 1 95 ? 14.844 -15.117 4.5 1 98.25 95 ALA A CA 1
ATOM 698 C C . ALA A 1 95 ? 13.93 -16.188 3.895 1 98.25 95 ALA A C 1
ATOM 700 O O . ALA A 1 95 ? 12.742 -16.234 4.211 1 98.25 95 ALA A O 1
ATOM 701 N N . PRO A 1 96 ? 14.492 -17.094 3.131 1 98 96 PRO A N 1
ATOM 702 C CA . PRO A 1 96 ? 13.695 -18.062 2.389 1 98 96 PRO A CA 1
ATOM 703 C C . PRO A 1 96 ? 12.805 -18.922 3.297 1 98 96 PRO A C 1
ATOM 705 O O . PRO A 1 96 ? 11.766 -19.422 2.857 1 98 96 PRO A O 1
ATOM 708 N N . GLU A 1 97 ? 13.148 -19.047 4.539 1 97.94 97 GLU A N 1
ATOM 709 C CA . GLU A 1 97 ? 12.359 -19.844 5.477 1 97.94 97 GLU A CA 1
ATOM 710 C C . GLU A 1 97 ? 11.07 -19.125 5.863 1 97.94 97 GLU A C 1
ATOM 712 O O . GLU A 1 97 ? 10.164 -19.734 6.438 1 97.94 97 GLU A O 1
ATOM 717 N N . LYS A 1 98 ? 10.938 -17.875 5.527 1 98.31 98 LYS A N 1
ATOM 718 C CA . LYS A 1 98 ? 9.75 -17.062 5.797 1 98.31 98 LYS A CA 1
ATOM 719 C C . LYS A 1 98 ? 9.039 -16.688 4.504 1 98.31 98 LYS A C 1
ATOM 721 O O . LYS A 1 98 ? 8.625 -15.531 4.336 1 98.31 98 LYS A O 1
ATOM 726 N N . SER A 1 99 ? 8.961 -17.578 3.654 1 98.69 99 SER A N 1
ATOM 727 C CA . SER A 1 99 ? 8.32 -17.375 2.363 1 98.69 99 SER A CA 1
ATOM 728 C C . SER A 1 99 ? 6.805 -17.516 2.475 1 98.69 99 SER A C 1
ATOM 730 O O . SER A 1 99 ? 6.293 -17.984 3.49 1 98.69 99 SER A O 1
ATOM 732 N N . VAL A 1 100 ? 6.066 -17.047 1.492 1 98.75 100 VAL A N 1
ATOM 733 C CA . VAL A 1 100 ? 4.613 -17.156 1.431 1 98.75 100 VAL A CA 1
ATOM 734 C C . VAL A 1 100 ? 4.207 -18.047 0.269 1 98.75 100 VAL A C 1
ATOM 736 O O . VAL A 1 100 ? 5.027 -18.375 -0.598 1 98.75 100 VAL A O 1
ATOM 739 N N . SER A 1 101 ? 2.955 -18.469 0.285 1 97.94 101 SER A N 1
ATOM 740 C CA . SER A 1 101 ? 2.436 -19.25 -0.827 1 97.94 101 SER A CA 1
ATOM 741 C C . SER A 1 101 ? 2.287 -18.406 -2.084 1 97.94 101 SER A C 1
ATOM 743 O O . SER A 1 101 ? 1.936 -17.219 -2.006 1 97.94 101 SER A O 1
ATOM 745 N N . ALA A 1 102 ? 2.551 -19 -3.17 1 98.56 102 ALA A N 1
ATOM 746 C CA . ALA A 1 102 ? 2.184 -18.453 -4.473 1 98.56 102 ALA A CA 1
ATOM 747 C C . ALA A 1 102 ? 1.041 -19.25 -5.102 1 98.56 102 ALA A C 1
ATOM 749 O O . ALA A 1 102 ? 0.992 -20.469 -4.984 1 98.56 102 ALA A O 1
ATOM 750 N N . TYR A 1 103 ? 0.176 -18.547 -5.762 1 98.19 103 TYR A N 1
ATOM 751 C CA . TYR A 1 103 ? -0.979 -19.188 -6.391 1 98.19 103 TYR A CA 1
ATOM 752 C C . TYR A 1 103 ? -0.958 -18.984 -7.902 1 98.19 103 TYR A C 1
ATOM 754 O O . TYR A 1 103 ? -0.668 -17.891 -8.383 1 98.19 103 TYR A O 1
ATOM 762 N N . PRO A 1 104 ? -1.273 -20.062 -8.648 1 97.5 104 PRO A N 1
ATOM 763 C CA . PRO A 1 104 ? -1.434 -19.844 -10.086 1 97.5 104 PRO A CA 1
ATOM 764 C C . PRO A 1 104 ? -2.422 -18.719 -10.398 1 97.5 104 PRO A C 1
ATOM 766 O O . PRO A 1 104 ? -3.459 -18.594 -9.742 1 97.5 104 PRO A O 1
ATOM 769 N N . SER A 1 105 ? -2.025 -17.875 -11.32 1 97.94 105 SER A N 1
ATOM 770 C CA . SER A 1 105 ? -2.855 -16.734 -11.727 1 97.94 105 SER A CA 1
ATOM 771 C C . SER A 1 105 ? -2.756 -16.5 -13.227 1 97.94 105 SER A C 1
ATOM 773 O O . SER A 1 105 ? -1.748 -16.844 -13.852 1 97.94 105 SER A O 1
ATOM 775 N N . ARG A 1 106 ? -3.828 -15.93 -13.75 1 96.75 106 ARG A N 1
ATOM 776 C CA . ARG A 1 106 ? -3.842 -15.602 -15.18 1 96.75 106 ARG A CA 1
ATOM 777 C C . ARG A 1 106 ? -4.832 -14.484 -15.477 1 96.75 106 ARG A C 1
ATOM 779 O O . ARG A 1 106 ? -5.691 -14.172 -14.648 1 96.75 106 ARG A O 1
ATOM 786 N N . VAL A 1 107 ? -4.645 -13.883 -16.641 1 97.12 107 VAL A N 1
ATOM 787 C CA . VAL A 1 107 ? -5.602 -12.922 -17.172 1 97.12 107 VAL A CA 1
ATOM 788 C C . VAL A 1 107 ? -6.32 -13.523 -18.375 1 97.12 107 VAL A C 1
ATOM 790 O O . VAL A 1 107 ? -5.68 -13.93 -19.344 1 97.12 107 VAL A O 1
ATOM 793 N N . GLU A 1 108 ? -7.57 -13.633 -18.219 1 96.44 108 G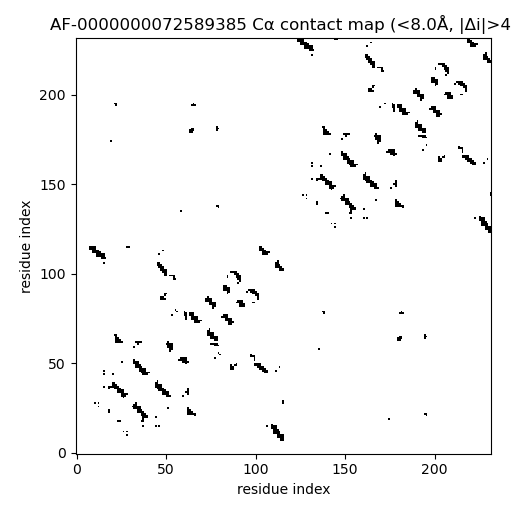LU A N 1
ATOM 794 C CA . GLU A 1 108 ? -8.406 -14.148 -19.297 1 96.44 108 GLU A CA 1
ATOM 795 C C . GLU A 1 108 ? -9.578 -13.211 -19.578 1 96.44 108 GLU A C 1
ATOM 797 O O . GLU A 1 108 ? -10.344 -12.875 -18.672 1 96.44 108 GLU A O 1
ATOM 802 N N . ASP A 1 109 ? -9.719 -12.75 -20.906 1 95.75 109 ASP A N 1
ATOM 803 C CA . ASP A 1 109 ? -10.766 -11.828 -21.328 1 95.75 109 ASP A CA 1
ATOM 804 C C . ASP A 1 109 ? -10.812 -10.594 -20.422 1 95.75 109 ASP A C 1
ATOM 806 O O . ASP A 1 109 ? -11.883 -10.156 -20.016 1 95.75 109 ASP A O 1
ATOM 810 N N . GLY A 1 110 ? -9.68 -10.195 -19.984 1 95.69 110 GLY A N 1
ATOM 811 C CA . GLY A 1 110 ? -9.531 -8.969 -19.203 1 95.69 110 GLY A CA 1
ATOM 812 C C . GLY A 1 110 ? -9.742 -9.172 -17.719 1 95.69 110 GLY A C 1
ATOM 813 O O . GLY A 1 110 ? -9.641 -8.227 -16.938 1 95.69 110 GLY A O 1
ATOM 814 N N . TYR A 1 111 ? -10.023 -10.43 -17.312 1 97.56 111 TYR A N 1
ATOM 815 C CA . TYR A 1 111 ? -10.281 -10.719 -15.906 1 97.56 111 TYR A CA 1
ATOM 816 C C . TYR A 1 111 ? -9.125 -11.492 -15.289 1 97.56 111 TYR A C 1
ATOM 818 O O . TYR A 1 111 ? -8.547 -12.375 -15.93 1 97.56 111 TYR A O 1
ATOM 826 N N . VAL A 1 112 ? -8.844 -11.172 -14.055 1 98.25 112 VAL A N 1
ATOM 827 C CA . VAL A 1 112 ? -7.82 -11.883 -13.297 1 98.25 112 VAL A CA 1
ATOM 828 C C . VAL A 1 112 ? -8.422 -13.133 -12.664 1 98.25 112 VAL A C 1
ATOM 830 O O . VAL A 1 112 ? -9.461 -13.062 -11.992 1 98.25 112 VAL A O 1
ATOM 833 N N . TRP A 1 113 ? -7.797 -14.219 -12.875 1 98.06 113 TRP A N 1
ATOM 834 C CA . TRP A 1 113 ? -8.172 -15.5 -12.281 1 98.06 113 TRP A CA 1
ATOM 835 C C . TRP A 1 113 ? -7.062 -16.031 -11.383 1 98.06 113 TRP A C 1
ATOM 837 O O . TRP A 1 113 ? -5.879 -15.938 -11.719 1 98.06 113 TRP A O 1
ATOM 847 N N . VAL A 1 114 ? -7.508 -16.609 -10.242 1 98 114 VAL A N 1
ATOM 848 C CA . VAL A 1 114 ? -6.555 -17.188 -9.297 1 98 114 VAL A CA 1
ATOM 849 C C . VAL A 1 114 ? -7.004 -18.594 -8.906 1 98 114 VAL A C 1
ATOM 851 O O . VAL A 1 114 ? -8.195 -18.844 -8.688 1 98 114 VAL A O 1
ATOM 854 N N . ALA A 1 115 ? -6.094 -19.516 -8.836 1 95.88 115 ALA A N 1
ATOM 855 C CA . ALA A 1 115 ? -6.363 -20.859 -8.359 1 95.88 115 ALA A CA 1
ATOM 856 C C . ALA A 1 115 ? -5.793 -21.078 -6.957 1 95.88 115 ALA A C 1
ATOM 858 O O . ALA A 1 115 ? -4.574 -21.109 -6.773 1 95.88 115 ALA A O 1
ATOM 859 N N . ALA A 1 116 ? -6.648 -21.016 -6.031 1 85.88 116 ALA A N 1
ATOM 860 C CA . ALA A 1 116 ? -6.215 -21.234 -4.652 1 85.88 116 ALA A CA 1
ATOM 861 C C . ALA A 1 116 ? -6.91 -22.453 -4.043 1 85.88 116 ALA A C 1
ATOM 863 O O . ALA A 1 116 ? -8.023 -22.797 -4.434 1 85.88 116 ALA A O 1
ATOM 864 N N . MET B 1 1 ? -22.328 35.562 -1.734 1 38 1 MET B N 1
ATOM 865 C CA . MET B 1 1 ? -22.297 34.312 -0.962 1 38 1 MET B CA 1
ATOM 866 C C . MET B 1 1 ? -20.984 34.156 -0.221 1 38 1 MET B C 1
ATOM 868 O O . MET B 1 1 ? -19.922 34.031 -0.846 1 38 1 MET B O 1
ATOM 872 N N . ASN B 1 2 ? -20.688 34.781 0.886 1 37.06 2 ASN B N 1
ATOM 873 C CA . ASN B 1 2 ? -19.5 34.844 1.721 1 37.06 2 ASN B CA 1
ATOM 874 C C . ASN B 1 2 ? -18.984 33.438 2.045 1 37.06 2 ASN B C 1
ATOM 876 O O . ASN B 1 2 ? -19.656 32.688 2.73 1 37.06 2 ASN B O 1
ATOM 880 N N . ARG B 1 3 ? -18.438 32.781 1.14 1 44.25 3 ARG B N 1
ATOM 881 C CA . ARG B 1 3 ? -17.812 31.516 1.507 1 44.25 3 ARG B CA 1
ATOM 882 C C . ARG B 1 3 ? -17 31.656 2.787 1 44.25 3 ARG B C 1
ATOM 884 O O . ARG B 1 3 ? -15.977 32.344 2.807 1 44.25 3 ARG B O 1
ATOM 891 N N . GLN B 1 4 ? -17.609 31.859 3.924 1 45.03 4 GLN B N 1
ATOM 892 C CA . GLN B 1 4 ? -16.812 31.766 5.141 1 45.03 4 GLN B CA 1
ATOM 893 C C . GLN B 1 4 ? -15.727 30.703 5 1 45.03 4 GLN B C 1
ATOM 895 O O . GLN B 1 4 ? -15.945 29.656 4.398 1 45.03 4 GLN B O 1
ATOM 900 N N . PRO B 1 5 ? -14.477 31.078 5.02 1 48.44 5 PRO B N 1
ATOM 901 C CA . PRO B 1 5 ? -13.492 30 5.023 1 48.44 5 PRO B CA 1
ATOM 902 C C . PRO B 1 5 ? -13.945 28.781 5.824 1 48.44 5 PRO B C 1
ATOM 904 O O . PRO B 1 5 ? -14.336 28.906 6.988 1 48.44 5 PRO B O 1
ATOM 907 N N . GLN B 1 6 ? -14.75 28.031 5.305 1 49.22 6 GLN B N 1
ATOM 908 C CA . GLN B 1 6 ? -15.195 26.859 6.055 1 49.22 6 GLN B CA 1
ATOM 909 C C . GLN B 1 6 ? -14.086 26.344 6.969 1 49.22 6 GLN B C 1
ATOM 911 O O . GLN B 1 6 ? -12.961 26.109 6.516 1 49.22 6 GLN B O 1
ATOM 916 N N . ALA B 1 7 ? -13.906 26.797 8.172 1 57.78 7 ALA B N 1
ATOM 917 C CA . ALA B 1 7 ? -12.984 26.312 9.203 1 57.78 7 ALA B CA 1
ATOM 918 C C . ALA B 1 7 ? -12.789 24.797 9.109 1 57.78 7 ALA B C 1
ATOM 920 O O . ALA B 1 7 ? -13.766 24.062 8.977 1 57.78 7 ALA B O 1
ATOM 921 N N . SER B 1 8 ? -11.648 24.203 8.664 1 75.19 8 SER B N 1
ATOM 922 C CA . SER B 1 8 ? -11.344 22.781 8.695 1 75.19 8 SER B CA 1
ATOM 923 C C . SER B 1 8 ? -11.82 22.141 9.992 1 75.19 8 SER B C 1
ATOM 925 O O . SER B 1 8 ? -11.438 22.578 11.078 1 75.19 8 SER B O 1
ATOM 927 N N . ALA B 1 9 ? -13.008 21.531 9.961 1 88.81 9 ALA B N 1
ATOM 928 C CA . ALA B 1 9 ? -13.539 20.844 11.133 1 88.81 9 ALA B CA 1
ATOM 929 C C . ALA B 1 9 ? -12.82 19.516 11.367 1 88.81 9 ALA B C 1
ATOM 931 O O . ALA B 1 9 ? -12.492 18.797 10.414 1 88.81 9 ALA B O 1
ATOM 932 N N . TRP B 1 10 ? -12.484 19.375 12.672 1 95.69 10 TRP B N 1
ATOM 933 C CA . TRP B 1 10 ? -11.891 18.094 13.062 1 95.69 10 TRP B CA 1
ATOM 934 C C . TRP B 1 10 ? -12.891 16.953 12.891 1 95.69 10 TRP B C 1
ATOM 936 O O . TRP B 1 10 ? -14.031 17.047 13.336 1 95.69 10 TRP B O 1
ATOM 946 N N . THR B 1 11 ? -12.523 16 12.195 1 96.88 11 THR B N 1
ATOM 947 C CA . THR B 1 11 ? -13.344 14.812 11.938 1 96.88 11 THR B CA 1
ATOM 948 C C . THR B 1 11 ? -12.641 13.555 12.43 1 96.88 11 THR B C 1
ATOM 950 O O . THR B 1 11 ? -11.453 13.352 12.148 1 96.88 11 THR B O 1
ATOM 953 N N . PRO B 1 12 ? -13.312 12.727 13.273 1 97.06 12 PRO B N 1
ATOM 954 C CA . PRO B 1 12 ? -12.711 11.43 13.602 1 97.06 12 PRO B CA 1
ATOM 955 C C . PRO B 1 12 ? -12.656 10.484 12.406 1 97.06 12 PRO B C 1
ATOM 957 O O . PRO B 1 12 ? -13.609 10.414 11.625 1 97.06 12 PRO B O 1
ATOM 960 N N . VAL B 1 13 ? -11.578 9.82 12.258 1 97.69 13 VAL B N 1
ATOM 961 C CA . VAL B 1 13 ? -11.383 8.938 11.109 1 97.69 13 VAL B CA 1
ATOM 962 C C . VAL B 1 13 ? -11.508 7.48 11.547 1 97.69 13 VAL B C 1
ATOM 964 O O . VAL B 1 13 ? -12.367 6.746 11.047 1 97.69 13 VAL B O 1
ATOM 967 N N . CYS B 1 14 ? -10.688 7.027 12.539 1 98.06 14 CYS B N 1
ATOM 968 C CA . CYS B 1 14 ? -10.648 5.664 13.062 1 98.06 14 CYS B CA 1
ATOM 969 C C . CYS B 1 14 ? -9.797 5.586 14.328 1 98.06 14 CYS B C 1
ATOM 971 O O . CYS B 1 14 ? -9.156 6.57 14.711 1 98.06 14 CYS B O 1
ATOM 973 N N . ALA B 1 15 ? -9.922 4.414 14.977 1 97.94 15 ALA B N 1
ATOM 974 C CA . ALA B 1 15 ? -8.977 4.164 16.062 1 97.94 15 ALA B CA 1
ATOM 975 C C . ALA B 1 15 ? -7.555 4 15.516 1 97.94 15 ALA B C 1
ATOM 977 O O . ALA B 1 15 ? -7.355 3.43 14.445 1 97.94 15 ALA B O 1
ATOM 978 N N . LEU B 1 16 ? -6.574 4.5 16.234 1 97.38 16 LEU B N 1
ATOM 979 C CA . LEU B 1 16 ? -5.184 4.406 15.805 1 97.38 16 LEU B CA 1
ATOM 980 C C . LEU B 1 16 ? -4.77 2.949 15.625 1 97.38 16 LEU B C 1
ATOM 982 O O . LEU B 1 16 ? -4.031 2.621 14.695 1 97.38 16 LEU B O 1
ATOM 986 N N . ASP B 1 17 ? -5.234 2.086 16.5 1 95.31 17 ASP B N 1
ATOM 987 C CA . ASP B 1 17 ? -4.797 0.694 16.5 1 95.31 17 ASP B CA 1
ATOM 988 C C . ASP B 1 17 ? -5.406 -0.07 15.32 1 95.31 17 ASP B C 1
ATOM 990 O O . ASP B 1 17 ? -5.074 -1.234 15.094 1 95.31 17 ASP B O 1
ATOM 994 N N . GLU B 1 18 ? -6.309 0.543 14.547 1 96.88 18 GLU B N 1
ATOM 995 C CA . GLU B 1 18 ? -6.844 -0.048 13.32 1 96.88 18 GLU B CA 1
ATOM 996 C C . GLU B 1 18 ? -5.891 0.152 12.148 1 96.88 18 GLU B C 1
ATOM 998 O O . GLU B 1 18 ? -6.059 -0.462 11.094 1 96.88 18 GLU B O 1
ATOM 1003 N N . ILE B 1 19 ? -4.977 0.966 12.312 1 97.38 19 ILE B N 1
ATOM 1004 C CA . ILE B 1 19 ? -3.918 1.139 11.328 1 97.38 19 ILE B CA 1
ATOM 1005 C C . ILE B 1 19 ? -2.645 0.445 11.805 1 97.38 19 ILE B C 1
ATOM 1007 O O . ILE B 1 19 ? -2.107 0.782 12.867 1 97.38 19 ILE B O 1
ATOM 1011 N N . VAL B 1 20 ? -2.225 -0.519 11.023 1 96.38 20 VAL B N 1
ATOM 1012 C CA . VAL B 1 20 ? -0.975 -1.191 11.359 1 96.38 20 VAL B CA 1
ATOM 1013 C C . VAL B 1 20 ? 0.136 -0.158 11.539 1 96.38 20 VAL B C 1
ATOM 1015 O O . VAL B 1 20 ? 0.26 0.773 10.742 1 96.38 20 VAL B O 1
ATOM 1018 N N . PRO B 1 21 ? 0.934 -0.273 12.664 1 95.81 21 PRO B N 1
ATOM 1019 C CA . PRO B 1 21 ? 2.029 0.684 12.844 1 95.81 21 PRO B CA 1
ATOM 1020 C C . PRO B 1 21 ? 2.92 0.792 11.602 1 95.81 21 PRO B C 1
ATOM 1022 O O . PRO B 1 21 ? 3.242 -0.221 10.984 1 95.81 21 PRO B O 1
ATOM 1025 N N . ASN B 1 22 ? 3.256 2.09 11.219 1 96.44 22 ASN B N 1
ATOM 1026 C CA . ASN B 1 22 ? 4.156 2.438 10.125 1 96.44 22 ASN B CA 1
ATOM 1027 C C . ASN B 1 22 ? 3.547 2.09 8.766 1 96.44 22 ASN B C 1
ATOM 1029 O O . ASN B 1 22 ? 4.27 1.763 7.824 1 96.44 22 ASN B O 1
ATOM 1033 N N . THR B 1 23 ? 2.277 2.059 8.703 1 97.5 23 THR B N 1
ATOM 1034 C CA . THR B 1 23 ? 1.543 1.965 7.441 1 97.5 23 THR B CA 1
ATOM 1035 C C . THR B 1 23 ? 0.47 3.047 7.359 1 97.5 23 THR B C 1
ATOM 1037 O O . THR B 1 23 ? 0.334 3.863 8.273 1 97.5 23 THR B O 1
ATOM 1040 N N . GLY B 1 24 ? -0.169 3.102 6.219 1 98.19 24 GLY B N 1
ATOM 1041 C CA . GLY B 1 24 ? -1.237 4.066 6.012 1 98.19 24 GLY B CA 1
ATOM 1042 C C . GLY B 1 24 ? -2.537 3.43 5.559 1 98.19 24 GLY B C 1
ATOM 1043 O O . GLY B 1 24 ? -2.562 2.256 5.188 1 98.19 24 GLY B O 1
ATOM 1044 N N . VAL B 1 25 ? -3.6 4.199 5.66 1 97.81 25 VAL B N 1
ATOM 1045 C CA . VAL B 1 25 ? -4.922 3.84 5.16 1 97.81 25 VAL B CA 1
ATOM 1046 C C . VAL B 1 25 ? -5.551 5.039 4.449 1 97.81 25 VAL B C 1
ATOM 1048 O O . VAL B 1 25 ? -5.195 6.188 4.727 1 97.81 25 VAL B O 1
ATOM 1051 N N . CYS B 1 26 ? -6.395 4.711 3.523 1 98.06 26 CYS B N 1
ATOM 1052 C CA . CYS B 1 26 ? -7.141 5.77 2.852 1 98.06 26 CYS B CA 1
ATOM 1053 C C . CYS B 1 26 ? -8.453 6.055 3.576 1 98.06 26 CYS B C 1
ATOM 1055 O O . CYS B 1 26 ? -9.18 5.129 3.939 1 98.06 26 CYS B O 1
ATOM 1057 N N . ALA B 1 27 ? -8.758 7.297 3.805 1 97.81 27 ALA B N 1
ATOM 1058 C CA . ALA B 1 27 ? -10.016 7.738 4.41 1 97.81 27 ALA B CA 1
ATOM 1059 C C . ALA B 1 27 ? -10.688 8.812 3.559 1 97.81 27 ALA B C 1
ATOM 1061 O O . ALA B 1 27 ? -10.008 9.633 2.93 1 97.81 27 ALA B O 1
ATOM 1062 N N . LEU B 1 28 ? -12.023 8.734 3.486 1 95.44 28 LEU B N 1
ATOM 1063 C CA . LEU B 1 28 ? -12.805 9.805 2.873 1 95.44 28 LEU B CA 1
ATOM 1064 C C . LEU B 1 28 ? -13.234 10.828 3.92 1 95.44 28 LEU B C 1
ATOM 1066 O O . LEU B 1 28 ? -13.992 10.5 4.84 1 95.44 28 LEU B O 1
ATOM 1070 N N . VAL B 1 29 ? -12.742 12.016 3.871 1 95.06 29 VAL B N 1
ATOM 1071 C CA . VAL B 1 29 ? -13.062 13.094 4.797 1 95.06 29 VAL B CA 1
ATOM 1072 C C . VAL B 1 29 ? -13.633 14.281 4.023 1 95.06 29 VAL B C 1
ATOM 1074 O O . VAL B 1 29 ? -12.938 14.891 3.201 1 95.06 29 VAL B O 1
ATOM 1077 N N . ASN B 1 30 ? -14.93 14.625 4.273 1 92.25 30 ASN B N 1
ATOM 1078 C CA . ASN B 1 30 ? -15.602 15.711 3.568 1 92.25 30 ASN B CA 1
ATOM 1079 C C . ASN B 1 30 ? -15.492 15.547 2.055 1 92.25 30 ASN B C 1
ATOM 1081 O O . ASN B 1 30 ? -15.172 16.5 1.347 1 92.25 30 ASN B O 1
ATOM 1085 N N . GLY B 1 31 ? -15.531 14.375 1.611 1 92.5 31 GLY B N 1
ATOM 1086 C CA . GLY B 1 31 ? -15.539 14.078 0.188 1 92.5 31 GLY B CA 1
ATOM 1087 C C . GLY B 1 31 ? -14.148 13.992 -0.411 1 92.5 31 GLY B C 1
ATOM 1088 O O . GLY B 1 31 ? -14 13.742 -1.609 1 92.5 31 GLY B O 1
ATOM 1089 N N . GLU B 1 32 ? -13.172 14.148 0.408 1 93.56 32 GLU B N 1
ATOM 1090 C CA . GLU B 1 32 ? -11.789 14.094 -0.062 1 93.56 32 GLU B CA 1
ATOM 1091 C C . GLU B 1 32 ? -11.109 12.805 0.388 1 93.56 32 GLU B C 1
ATOM 1093 O O . GLU B 1 32 ? -11.266 12.375 1.534 1 93.56 32 GLU B O 1
ATOM 1098 N N . GLN B 1 33 ? -10.336 12.242 -0.604 1 97.12 33 GLN B N 1
ATOM 1099 C CA . GLN B 1 33 ? -9.523 11.086 -0.257 1 97.12 33 GLN B CA 1
ATOM 1100 C C . GLN B 1 33 ? -8.242 11.508 0.453 1 97.12 33 GLN B C 1
ATOM 1102 O O . GLN B 1 33 ? -7.418 12.227 -0.118 1 97.12 33 GLN B O 1
ATOM 1107 N N . ILE B 1 34 ? -8.047 11.047 1.658 1 98.44 34 ILE B N 1
ATOM 1108 C CA . ILE B 1 34 ? -6.91 11.406 2.496 1 98.44 34 ILE B CA 1
ATOM 1109 C C . ILE B 1 34 ? -6.16 10.148 2.922 1 98.44 34 ILE B C 1
ATOM 1111 O O . ILE B 1 34 ? -6.777 9.164 3.34 1 98.44 34 ILE B O 1
ATOM 1115 N N . ALA B 1 35 ? -4.84 10.125 2.695 1 98.81 35 ALA B N 1
ATOM 1116 C CA . ALA B 1 35 ? -3.969 9.078 3.234 1 98.81 35 ALA B CA 1
ATOM 1117 C C . ALA B 1 35 ? -3.602 9.367 4.688 1 98.81 35 ALA B C 1
ATOM 1119 O O . ALA B 1 35 ? -3.004 10.406 4.988 1 98.81 35 ALA B O 1
ATOM 1120 N N . VAL B 1 36 ? -3.98 8.469 5.574 1 98.81 36 VAL B N 1
ATOM 1121 C CA . VAL B 1 36 ? -3.697 8.609 7 1 98.81 36 VAL B CA 1
ATOM 1122 C C . VAL B 1 36 ? -2.67 7.562 7.426 1 98.81 36 VAL B C 1
ATOM 1124 O O . VAL B 1 36 ? -2.828 6.375 7.137 1 98.81 36 VAL B O 1
ATOM 1127 N N . PHE B 1 37 ? -1.657 8.023 8.07 1 98.62 37 PHE B N 1
ATOM 1128 C CA . PHE B 1 37 ? -0.546 7.152 8.438 1 98.62 37 PHE B CA 1
ATOM 1129 C C . PHE B 1 37 ? -0.412 7.051 9.953 1 98.62 37 PHE B C 1
ATOM 1131 O O . PHE B 1 37 ? -0.567 8.047 10.664 1 98.62 37 PHE B O 1
ATOM 1138 N N . HIS B 1 38 ? -0.172 5.836 10.406 1 98.25 38 HIS B N 1
ATOM 1139 C CA . HIS B 1 38 ? 0.26 5.566 11.773 1 98.25 38 HIS B CA 1
ATOM 1140 C C . HIS B 1 38 ? 1.774 5.402 11.844 1 98.25 38 HIS B C 1
ATOM 1142 O O . HIS B 1 38 ? 2.326 4.441 11.305 1 98.25 38 HIS B O 1
ATOM 1148 N N . VAL B 1 39 ? 2.398 6.363 12.445 1 96.94 39 VAL B N 1
ATOM 1149 C CA . VAL B 1 39 ? 3.846 6.301 12.625 1 96.94 39 VAL B CA 1
ATOM 1150 C C . VAL B 1 39 ? 4.172 5.984 14.086 1 96.94 39 VAL B C 1
ATOM 1152 O O . VAL B 1 39 ? 3.811 6.746 14.984 1 96.94 39 VAL B O 1
ATOM 1155 N N . ASP B 1 40 ? 4.805 4.836 14.242 1 92.81 40 ASP B N 1
ATOM 1156 C CA . ASP B 1 40 ? 5.215 4.422 15.586 1 92.81 40 ASP B CA 1
ATOM 1157 C C . ASP B 1 40 ? 6.637 4.887 15.891 1 92.81 40 ASP B C 1
ATOM 1159 O O . ASP B 1 40 ? 7.598 4.398 15.297 1 92.81 40 ASP B O 1
ATOM 1163 N N . ASP B 1 41 ? 6.766 5.848 16.734 1 81.75 41 ASP B N 1
ATOM 1164 C CA . ASP B 1 41 ? 8.078 6.355 17.125 1 81.75 41 ASP B CA 1
ATOM 1165 C C . ASP B 1 41 ? 8.438 5.914 18.547 1 81.75 41 ASP B C 1
ATOM 1167 O O . ASP B 1 41 ? 9.359 6.461 19.156 1 81.75 41 ASP B O 1
ATOM 1171 N N . GLY B 1 42 ? 7.809 4.945 19 1 82.94 42 GLY B N 1
ATOM 1172 C CA . GLY B 1 42 ? 8.078 4.445 20.328 1 82.94 42 GLY B CA 1
ATOM 1173 C C . GLY B 1 42 ? 7.254 5.137 21.406 1 82.94 42 GLY B C 1
ATOM 1174 O O . GLY B 1 42 ? 7.223 4.688 22.547 1 82.94 42 GLY B O 1
ATOM 1175 N N . GLY B 1 43 ? 6.641 6.297 21.234 1 78.19 43 GLY B N 1
ATOM 1176 C CA . GLY B 1 43 ? 5.941 7.086 22.234 1 78.19 43 GLY B CA 1
ATOM 1177 C C . GLY B 1 43 ? 4.434 7.043 22.094 1 78.19 43 GLY B C 1
ATOM 1178 O O . GLY B 1 43 ? 3.744 8.016 22.406 1 78.19 43 GLY B O 1
ATOM 1179 N N . GLY B 1 44 ? 3.785 5.977 21.641 1 77.88 44 GLY B N 1
ATOM 1180 C CA . GLY B 1 44 ? 2.334 5.879 21.578 1 77.88 44 GLY B CA 1
ATOM 1181 C C . GLY B 1 44 ? 1.788 6.008 20.172 1 77.88 44 GLY B C 1
ATOM 1182 O O . GLY B 1 44 ? 0.589 5.832 19.938 1 77.88 44 GLY B O 1
ATOM 1183 N N . GLY B 1 45 ? 2.568 6.324 19.25 1 88.88 45 GLY B N 1
ATOM 1184 C CA . GLY B 1 45 ? 2.148 6.406 17.859 1 88.88 45 GLY B CA 1
ATOM 1185 C C . GLY B 1 45 ? 1.667 7.785 17.469 1 88.88 45 GLY B C 1
ATOM 1186 O O . GLY B 1 45 ? 1.085 8.508 18.281 1 88.88 45 GLY B O 1
ATOM 1187 N N . ARG B 1 46 ? 1.977 8.266 16.375 1 95.06 46 ARG B N 1
ATOM 1188 C CA . ARG B 1 46 ? 1.569 9.516 15.742 1 95.06 46 ARG B CA 1
ATOM 1189 C C . ARG B 1 46 ? 0.844 9.258 14.422 1 95.06 46 ARG B C 1
ATOM 1191 O O . ARG B 1 46 ? 1.085 8.242 13.766 1 95.06 46 ARG B O 1
ATOM 1198 N N . ALA B 1 47 ? -0.084 10.227 14.195 1 98 47 ALA B N 1
ATOM 1199 C CA . ALA B 1 47 ? -0.79 10.156 12.922 1 98 47 ALA B CA 1
ATOM 1200 C C . ALA B 1 47 ? -0.398 11.312 12.008 1 98 47 ALA B C 1
ATOM 1202 O O . ALA B 1 47 ? -0.159 12.422 12.477 1 98 47 ALA B O 1
ATOM 1203 N N . PHE B 1 48 ? -0.266 11.094 10.797 1 98.62 48 PHE B N 1
ATOM 1204 C CA . PHE B 1 48 ? -0.099 12.094 9.75 1 98.62 48 PHE B CA 1
ATOM 1205 C C . PHE B 1 48 ? -1.145 11.922 8.656 1 98.62 48 PHE B C 1
ATOM 1207 O O . PHE B 1 48 ? -1.64 10.812 8.438 1 98.62 48 PHE B O 1
ATOM 1214 N N . ALA B 1 49 ? -1.465 12.977 8.023 1 98.81 49 ALA B N 1
ATOM 1215 C CA . ALA B 1 49 ? -2.477 12.938 6.973 1 98.81 49 ALA B CA 1
ATOM 1216 C C . ALA B 1 49 ? -2.068 13.805 5.789 1 98.81 49 ALA B C 1
ATOM 1218 O O . ALA B 1 49 ? -1.774 14.992 5.953 1 98.81 49 ALA B O 1
ATOM 1219 N N . ILE B 1 50 ? -2.029 13.211 4.621 1 98.81 50 ILE B N 1
ATOM 1220 C CA . ILE B 1 50 ? -1.757 13.945 3.391 1 98.81 50 ILE B CA 1
ATOM 1221 C C . ILE B 1 50 ? -2.742 13.516 2.305 1 98.81 50 ILE B C 1
ATOM 1223 O O . ILE B 1 50 ? -3.502 12.562 2.488 1 98.81 50 ILE B O 1
ATOM 1227 N N . GLY B 1 51 ? -2.816 14.289 1.229 1 98.69 51 GLY B N 1
ATOM 1228 C CA . GLY B 1 51 ? -3.619 13.836 0.104 1 98.69 51 GLY B CA 1
ATOM 1229 C C . GLY B 1 51 ? -3.277 12.43 -0.344 1 98.69 51 GLY B C 1
ATOM 1230 O O . GLY B 1 51 ? -2.123 12.008 -0.255 1 98.69 51 GLY B O 1
ATOM 1231 N N . ASN B 1 52 ? -4.234 11.711 -0.828 1 98.56 52 ASN B N 1
ATOM 1232 C CA . ASN B 1 52 ? -4.031 10.305 -1.161 1 98.56 52 ASN B CA 1
ATOM 1233 C C . ASN B 1 52 ? -3.701 10.117 -2.641 1 98.56 52 ASN B C 1
ATOM 1235 O O . ASN B 1 52 ? -3.266 9.047 -3.055 1 98.56 52 ASN B O 1
ATOM 1239 N N . VAL B 1 53 ? -3.941 11.102 -3.496 1 98.25 53 VAL B N 1
ATOM 1240 C CA . VAL B 1 53 ? -3.721 11.008 -4.938 1 98.25 53 VAL B CA 1
ATOM 1241 C C . VAL B 1 53 ? -2.273 11.367 -5.262 1 98.25 53 VAL B C 1
ATOM 1243 O O . VAL B 1 53 ? -1.79 12.438 -4.871 1 98.25 53 VAL B O 1
ATOM 1246 N N . ASP B 1 54 ? -1.592 10.461 -5.867 1 98.19 54 ASP B N 1
ATOM 1247 C CA . ASP B 1 54 ? -0.257 10.75 -6.383 1 98.19 54 ASP B CA 1
ATOM 1248 C C . ASP B 1 54 ? -0.32 11.719 -7.562 1 98.19 54 ASP B C 1
ATOM 1250 O O . ASP B 1 54 ? -0.89 11.398 -8.609 1 98.19 54 ASP B O 1
ATOM 1254 N N . PRO B 1 55 ? 0.323 12.867 -7.379 1 97.81 55 PRO B N 1
ATOM 1255 C CA . PRO B 1 55 ? 0.193 13.898 -8.406 1 97.81 55 PRO B CA 1
ATOM 1256 C C . PRO B 1 55 ? 0.85 13.5 -9.727 1 97.81 55 PRO B C 1
ATOM 1258 O O . PRO B 1 55 ? 0.544 14.086 -10.773 1 97.81 55 PRO B O 1
ATOM 1261 N N . HIS B 1 56 ? 1.774 12.578 -9.758 1 97.31 56 HIS B N 1
ATOM 1262 C CA . HIS B 1 56 ? 2.449 12.141 -10.977 1 97.31 56 HIS B CA 1
ATOM 1263 C C . HIS B 1 56 ? 1.588 11.164 -11.766 1 97.31 56 HIS B C 1
ATOM 1265 O O . HIS B 1 56 ? 1.448 11.297 -12.984 1 97.31 56 HIS B O 1
ATOM 1271 N N . SER B 1 57 ? 1.025 10.266 -11.125 1 95.44 57 SER B N 1
ATOM 1272 C CA . SER B 1 57 ? 0.273 9.211 -11.789 1 95.44 57 SER B CA 1
ATOM 1273 C C . SER B 1 57 ? -1.224 9.5 -11.781 1 95.44 57 SER B C 1
ATOM 1275 O O . SER B 1 57 ? -1.989 8.883 -12.516 1 95.44 57 SER B O 1
ATOM 1277 N N . GLN B 1 58 ? -1.699 10.367 -10.875 1 97.06 58 GLN B N 1
ATOM 1278 C CA . GLN B 1 58 ? -3.098 10.727 -10.664 1 97.06 58 GLN B CA 1
ATOM 1279 C C . GLN B 1 58 ? -3.877 9.562 -10.062 1 97.06 58 GLN B C 1
ATOM 1281 O O . GLN B 1 58 ? -5.109 9.57 -10.047 1 97.06 58 GLN B O 1
ATOM 1286 N N . ALA B 1 59 ? -3.166 8.547 -9.617 1 96.75 59 ALA B N 1
ATOM 1287 C CA . ALA B 1 59 ? -3.805 7.426 -8.938 1 96.75 59 ALA B CA 1
ATOM 1288 C C . ALA B 1 59 ? -3.936 7.695 -7.441 1 96.75 59 ALA B C 1
ATOM 1290 O O . ALA B 1 59 ? -3.049 8.297 -6.832 1 96.75 59 ALA B O 1
ATOM 1291 N N . ALA B 1 60 ? -5.012 7.23 -6.77 1 97.31 60 ALA B N 1
A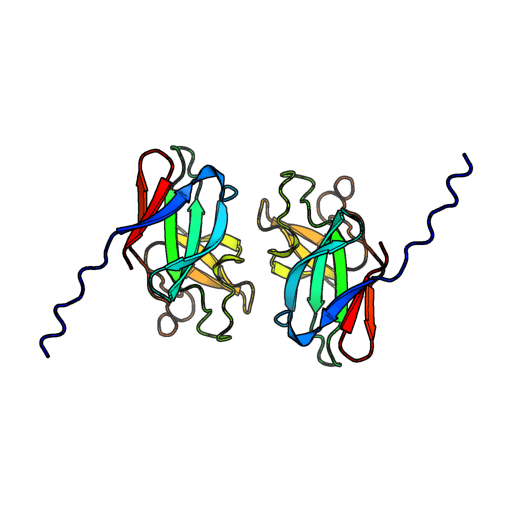TOM 1292 C CA . ALA B 1 60 ? -5.23 7.352 -5.328 1 97.31 60 ALA B CA 1
ATOM 1293 C C . ALA B 1 60 ? -4.52 6.238 -4.57 1 97.31 60 ALA B C 1
ATOM 1295 O O . ALA B 1 60 ? -5.152 5.277 -4.121 1 97.31 60 ALA B O 1
ATOM 1296 N N . VAL B 1 61 ? -3.078 6.383 -4.457 1 97.88 61 VAL B N 1
ATOM 1297 C CA . VAL B 1 61 ? -2.324 5.195 -4.07 1 97.88 61 VAL B CA 1
ATOM 1298 C C . VAL B 1 61 ? -1.361 5.547 -2.936 1 97.88 61 VAL B C 1
ATOM 1300 O O . VAL B 1 61 ? -0.712 4.664 -2.369 1 97.88 61 VAL B O 1
ATOM 1303 N N . LEU B 1 62 ? -1.25 6.809 -2.463 1 98.56 62 LEU B N 1
ATOM 1304 C CA . LEU B 1 62 ? -0.18 7.184 -1.544 1 98.56 62 LEU B CA 1
ATOM 1305 C C . LEU B 1 62 ? -0.339 6.469 -0.206 1 98.56 62 LEU B C 1
ATOM 1307 O O . LEU B 1 62 ? 0.653 6.129 0.444 1 98.56 62 LEU B O 1
ATOM 1311 N N . SER B 1 63 ? -1.572 6.203 0.257 1 98.44 63 SER B N 1
ATOM 1312 C CA . SER B 1 63 ? -1.813 5.523 1.525 1 98.44 63 SER B CA 1
ATOM 1313 C C . SER B 1 63 ? -1.159 4.145 1.55 1 98.44 63 SER B C 1
ATOM 1315 O O . SER B 1 63 ? -0.95 3.57 2.619 1 98.44 63 SER B O 1
ATOM 1317 N N . ARG B 1 64 ? -0.86 3.631 0.379 1 97.62 64 ARG B N 1
ATOM 1318 C CA . ARG B 1 64 ? -0.293 2.295 0.241 1 97.62 64 ARG B CA 1
ATOM 1319 C C . ARG B 1 64 ? 1.228 2.352 0.142 1 97.62 64 ARG B C 1
ATOM 1321 O O . ARG B 1 64 ? 1.88 1.326 -0.066 1 97.62 64 ARG B O 1
ATOM 1328 N N . GLY B 1 65 ? 1.812 3.504 0.163 1 97.81 65 GLY B N 1
ATOM 1329 C CA . GLY B 1 65 ? 3.246 3.674 0.009 1 97.81 65 GLY B CA 1
ATOM 1330 C C . GLY B 1 65 ? 4.039 3.154 1.193 1 97.81 65 GLY B C 1
ATOM 1331 O O . GLY B 1 65 ? 3.463 2.74 2.199 1 97.81 65 GLY B O 1
ATOM 1332 N N . LEU B 1 66 ? 5.305 3.162 1.058 1 96.69 66 LEU B N 1
ATOM 1333 C CA . LEU B 1 66 ? 6.211 2.703 2.105 1 96.69 66 LEU B CA 1
ATOM 1334 C C . LEU B 1 66 ? 6.758 3.879 2.906 1 96.69 66 LEU B C 1
ATOM 1336 O O . LEU B 1 66 ? 7.387 4.777 2.346 1 96.69 66 LEU B O 1
ATOM 1340 N N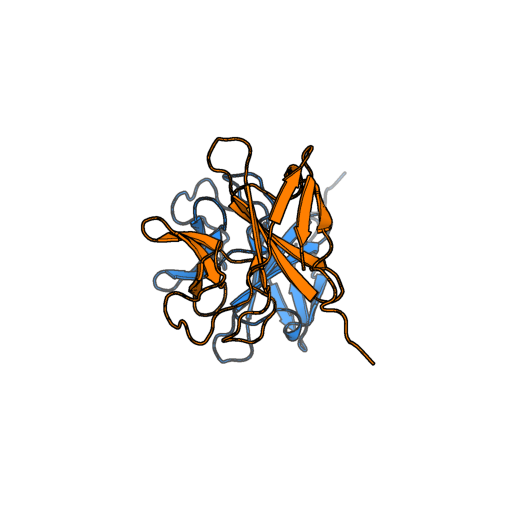 . ILE B 1 67 ? 6.477 3.822 4.188 1 97.06 67 ILE B N 1
ATOM 1341 C CA . ILE B 1 67 ? 6.996 4.863 5.066 1 97.06 67 ILE B CA 1
ATOM 1342 C C . ILE B 1 67 ? 8.5 4.684 5.242 1 97.06 67 ILE B C 1
ATOM 1344 O O . ILE B 1 67 ? 8.984 3.562 5.414 1 97.06 67 ILE B O 1
ATOM 1348 N N . GLY B 1 68 ? 9.203 5.793 5.152 1 95.25 68 GLY B N 1
ATOM 1349 C CA . GLY B 1 68 ? 10.641 5.844 5.391 1 95.25 68 GLY B CA 1
ATOM 1350 C C . GLY B 1 68 ? 11.102 7.172 5.961 1 95.25 68 GLY B C 1
ATOM 1351 O O . GLY B 1 68 ? 10.281 7.977 6.41 1 95.25 68 GLY B O 1
ATOM 1352 N N . SER B 1 69 ? 12.414 7.176 6.086 1 95 69 SER B N 1
ATOM 1353 C CA . SER B 1 69 ? 13.008 8.414 6.582 1 95 69 SER B CA 1
ATOM 1354 C C . SER B 1 69 ? 14.047 8.961 5.602 1 95 69 SER B C 1
ATOM 1356 O O . SER B 1 69 ? 14.758 8.188 4.949 1 95 69 SER B O 1
ATOM 1358 N N . LEU B 1 70 ? 14.07 10.227 5.441 1 95.19 70 LEU B N 1
ATOM 1359 C CA . LEU B 1 70 ? 15.109 10.977 4.746 1 95.19 70 LEU B CA 1
ATOM 1360 C C . LEU B 1 70 ? 15.672 12.078 5.633 1 95.19 70 LEU B C 1
ATOM 1362 O O . LEU B 1 70 ? 15.094 13.164 5.723 1 95.19 70 LEU B O 1
ATOM 1366 N N . GLY B 1 71 ? 16.953 11.781 6.203 1 94.44 71 GLY B N 1
ATOM 1367 C CA . GLY B 1 71 ? 17.406 12.68 7.258 1 94.44 71 GLY B CA 1
ATOM 1368 C C . GLY B 1 71 ? 16.438 12.75 8.43 1 94.44 71 GLY B C 1
ATOM 1369 O O . GLY B 1 71 ? 16.078 11.727 9.008 1 94.44 71 GLY B O 1
ATOM 1370 N N . GLU B 1 72 ? 15.969 13.93 8.688 1 94.12 72 GLU B N 1
ATOM 1371 C CA . GLU B 1 72 ? 15.062 14.133 9.812 1 94.12 72 GLU B CA 1
ATOM 1372 C C . GLU B 1 72 ? 13.602 14.047 9.359 1 94.12 72 GLU B C 1
ATOM 1374 O O . GLU B 1 72 ? 12.688 14.094 10.188 1 94.12 72 GLU B O 1
ATOM 1379 N N . ARG B 1 73 ? 13.398 13.875 8.133 1 96.38 73 ARG B N 1
ATOM 1380 C CA . ARG B 1 73 ? 12.047 13.875 7.582 1 96.38 73 ARG B CA 1
ATOM 1381 C C . ARG B 1 73 ? 11.461 12.461 7.562 1 96.38 73 ARG B C 1
ATOM 1383 O O . ARG B 1 73 ? 12.164 11.5 7.254 1 96.38 73 ARG B O 1
ATOM 1390 N N . ILE B 1 74 ? 10.234 12.406 7.953 1 97.5 74 ILE B N 1
ATOM 1391 C CA . ILE B 1 74 ? 9.469 11.188 7.73 1 97.5 74 ILE B CA 1
ATOM 1392 C C . ILE B 1 74 ? 8.695 11.289 6.418 1 97.5 74 ILE B C 1
ATOM 1394 O O . ILE B 1 74 ? 7.953 12.25 6.199 1 97.5 74 ILE B O 1
ATOM 1398 N N . VAL B 1 75 ? 8.906 10.289 5.508 1 98.44 75 VAL B N 1
ATOM 1399 C CA . VAL B 1 75 ? 8.344 10.375 4.164 1 98.44 75 VAL B CA 1
ATOM 1400 C C . VAL B 1 75 ? 7.617 9.078 3.82 1 98.44 75 VAL B C 1
ATOM 1402 O O . VAL B 1 75 ? 7.801 8.062 4.492 1 98.44 75 VAL B O 1
ATOM 1405 N N . VAL B 1 76 ? 6.73 9.172 2.904 1 98.38 76 VAL B N 1
ATOM 1406 C CA . VAL B 1 76 ? 6.16 7.996 2.254 1 98.38 76 VAL B CA 1
ATOM 1407 C C . VAL B 1 76 ? 6.598 7.953 0.792 1 98.38 76 VAL B C 1
ATOM 1409 O O . VAL B 1 76 ? 6.559 8.969 0.096 1 98.38 76 VAL B O 1
ATOM 1412 N N . ALA B 1 77 ? 7.105 6.801 0.395 1 97.75 77 ALA B N 1
ATOM 1413 C CA . ALA B 1 77 ? 7.402 6.562 -1.015 1 97.75 77 ALA B CA 1
ATOM 1414 C C . ALA B 1 77 ? 6.172 6.059 -1.761 1 97.75 77 ALA B C 1
ATOM 1416 O O . ALA B 1 77 ? 5.582 5.047 -1.378 1 97.75 77 ALA B O 1
ATOM 1417 N N . SER B 1 78 ? 5.773 6.789 -2.781 1 98.06 78 SER B N 1
ATOM 1418 C CA . SER B 1 78 ? 4.656 6.352 -3.613 1 98.06 78 SER B CA 1
ATOM 1419 C C . SER B 1 78 ? 4.914 4.969 -4.199 1 98.06 78 SER B C 1
ATOM 1421 O O . SER B 1 78 ? 6.031 4.664 -4.621 1 98.06 78 SER B O 1
ATOM 1423 N N . PRO B 1 79 ? 3.807 4.145 -4.246 1 96.69 79 PRO B N 1
ATOM 1424 C CA . PRO B 1 79 ? 4 2.83 -4.863 1 96.69 79 PRO B CA 1
ATOM 1425 C C . PRO B 1 79 ? 4.363 2.922 -6.344 1 96.69 79 PRO B C 1
ATOM 1427 O O . PRO B 1 79 ? 4.898 1.968 -6.914 1 96.69 79 PRO B O 1
ATOM 1430 N N . LEU B 1 80 ? 3.961 4.094 -6.879 1 93.25 80 LEU B N 1
ATOM 1431 C CA . LEU B 1 80 ? 4.219 4.363 -8.289 1 93.25 80 LEU B CA 1
ATOM 1432 C C . LEU B 1 80 ? 5.316 5.41 -8.445 1 93.25 80 LEU B C 1
ATOM 1434 O O . LEU B 1 80 ? 5.32 6.426 -7.746 1 93.25 80 LEU B O 1
ATOM 1438 N N . TYR B 1 81 ? 6.309 5.156 -9.195 1 92.38 81 TYR B N 1
ATOM 1439 C CA . TYR B 1 81 ? 7.414 6.027 -9.562 1 92.38 81 TYR B CA 1
ATOM 1440 C C . TYR B 1 81 ? 8.328 6.281 -8.375 1 92.38 81 TYR B C 1
ATOM 1442 O O . TYR B 1 81 ? 9.359 6.953 -8.508 1 92.38 81 TYR B O 1
ATOM 1450 N N . LYS B 1 82 ? 7.895 5.969 -7.105 1 93 82 LYS B N 1
ATOM 1451 C CA . LYS B 1 82 ? 8.711 5.863 -5.895 1 93 82 LYS B CA 1
ATOM 1452 C C . LYS B 1 82 ? 9.164 7.242 -5.422 1 93 82 LYS B C 1
ATOM 1454 O O . LYS B 1 82 ? 10.188 7.359 -4.734 1 93 82 LYS B O 1
ATOM 1459 N N . HIS B 1 83 ? 8.438 8.328 -5.863 1 97.25 83 HIS B N 1
ATOM 1460 C CA . HIS B 1 83 ? 8.68 9.656 -5.301 1 97.25 83 HIS B CA 1
ATOM 1461 C C . HIS B 1 83 ? 8.359 9.695 -3.812 1 97.25 83 HIS B C 1
ATOM 1463 O O . HIS B 1 83 ? 7.414 9.039 -3.363 1 97.25 83 HIS B O 1
ATOM 1469 N N . HIS B 1 84 ? 9.18 10.516 -3.105 1 98.25 84 HIS B N 1
ATOM 1470 C CA . HIS B 1 84 ? 8.984 10.641 -1.666 1 98.25 84 HIS B CA 1
ATOM 1471 C C . HIS B 1 84 ? 8.133 11.859 -1.323 1 98.25 84 HIS B C 1
ATOM 1473 O O . HIS B 1 84 ? 8.391 12.961 -1.817 1 98.25 84 HIS B O 1
ATOM 1479 N N . PHE B 1 85 ? 7.145 11.672 -0.408 1 98.81 85 PHE B N 1
ATOM 1480 C CA . PHE B 1 85 ? 6.324 12.758 0.101 1 98.81 85 PHE B CA 1
ATOM 1481 C C . PHE B 1 85 ? 6.488 12.906 1.609 1 98.81 85 PHE B C 1
ATOM 1483 O O . PHE B 1 85 ? 6.332 11.93 2.352 1 98.81 85 PHE B O 1
ATOM 1490 N N . ASP B 1 86 ? 6.891 14.141 2.014 1 98.81 86 ASP B N 1
ATOM 1491 C CA . ASP B 1 86 ? 7.023 14.438 3.436 1 98.81 86 ASP B CA 1
ATOM 1492 C C . ASP B 1 86 ? 5.676 14.344 4.145 1 98.81 86 ASP B C 1
ATOM 1494 O O . ASP B 1 86 ? 4.699 14.969 3.723 1 98.81 86 ASP B O 1
ATOM 1498 N N . LEU B 1 87 ? 5.625 13.602 5.242 1 98.62 87 LEU B N 1
ATOM 1499 C CA . LEU B 1 87 ? 4.34 13.352 5.883 1 98.62 87 LEU B CA 1
ATOM 1500 C C . LEU B 1 87 ? 3.881 14.578 6.668 1 98.62 87 LEU B C 1
ATOM 1502 O O . LEU B 1 87 ? 2.689 14.727 6.949 1 98.62 87 LEU B O 1
ATOM 1506 N N . ARG B 1 88 ? 4.75 15.43 7.07 1 97.94 88 ARG B N 1
ATOM 1507 C CA . ARG B 1 88 ? 4.391 16.609 7.844 1 97.94 88 ARG B CA 1
ATOM 1508 C C . ARG B 1 88 ? 3.885 17.719 6.93 1 97.94 88 ARG B C 1
ATOM 1510 O O . ARG B 1 88 ? 2.949 18.453 7.285 1 97.94 88 ARG B O 1
ATOM 1517 N N . THR B 1 89 ? 4.457 17.812 5.73 1 98.5 89 THR B N 1
ATOM 1518 C CA . THR B 1 89 ? 4.195 19 4.938 1 98.5 89 THR B CA 1
ATOM 1519 C C . THR B 1 89 ? 3.494 18.641 3.631 1 98.5 89 THR B C 1
ATOM 1521 O O . THR B 1 89 ? 2.932 19.516 2.961 1 98.5 89 THR B O 1
ATOM 1524 N N . GLY B 1 90 ? 3.541 17.391 3.236 1 98.69 90 GLY B N 1
ATOM 1525 C CA . GLY B 1 90 ? 3.006 16.984 1.948 1 98.69 90 GLY B CA 1
ATOM 1526 C C . GLY B 1 90 ? 3.961 17.234 0.797 1 98.69 90 GLY B C 1
ATOM 1527 O O . GLY B 1 90 ? 3.65 16.922 -0.354 1 98.69 90 GLY B O 1
ATOM 1528 N N . GLU B 1 91 ? 5.109 17.766 1.042 1 98.75 91 GLU B N 1
ATOM 1529 C CA . GLU B 1 91 ? 6.066 18.141 0.005 1 98.75 91 GLU B CA 1
ATOM 1530 C C . GLU B 1 91 ? 6.637 16.922 -0.695 1 98.75 91 GLU B C 1
ATOM 1532 O O . GLU B 1 91 ? 7.016 15.945 -0.04 1 98.75 91 GLU B O 1
ATOM 1537 N N . CYS B 1 92 ? 6.645 16.953 -1.998 1 98.75 92 CYS B N 1
ATOM 1538 C CA . CYS B 1 92 ? 7.402 15.977 -2.768 1 98.75 92 CYS B CA 1
ATOM 1539 C C . CYS B 1 92 ? 8.883 16.328 -2.795 1 98.75 92 CYS B C 1
ATOM 1541 O O . CYS B 1 92 ? 9.273 17.359 -3.357 1 98.75 92 CYS B O 1
ATOM 1543 N N . VAL B 1 93 ? 9.664 15.492 -2.352 1 98.44 93 VAL B N 1
ATOM 1544 C CA . VAL B 1 93 ? 11.078 15.781 -2.148 1 98.44 93 VAL B CA 1
ATOM 1545 C C . VAL B 1 93 ? 11.773 15.945 -3.5 1 98.44 93 VAL B C 1
ATOM 1547 O O . VAL B 1 93 ? 12.562 16.875 -3.693 1 98.44 93 VAL B O 1
ATOM 1550 N N . GLU B 1 94 ? 11.547 15.133 -4.465 1 97.88 94 GLU B N 1
ATOM 1551 C CA . GLU B 1 94 ? 12.211 15.117 -5.762 1 97.88 94 GLU B CA 1
ATOM 1552 C C . GLU B 1 94 ? 11.633 16.188 -6.688 1 97.88 94 GLU B C 1
ATOM 1554 O O . GLU B 1 94 ? 12.328 16.688 -7.574 1 97.88 94 GLU B O 1
ATOM 1559 N N . ALA B 1 95 ? 10.422 16.531 -6.512 1 98.25 95 ALA B N 1
ATOM 1560 C CA . ALA B 1 95 ? 9.719 17.484 -7.363 1 98.25 95 ALA B CA 1
ATOM 1561 C C . ALA B 1 95 ? 8.742 18.328 -6.547 1 98.25 95 ALA B C 1
ATOM 1563 O O . ALA B 1 95 ? 7.527 18.109 -6.598 1 98.25 95 ALA B O 1
ATOM 1564 N N . PRO B 1 96 ? 9.227 19.359 -5.895 1 98 96 PRO B N 1
ATOM 1565 C CA . PRO B 1 96 ? 8.414 20.141 -4.969 1 98 96 PRO B CA 1
ATOM 1566 C C . PRO B 1 96 ? 7.176 20.75 -5.637 1 98 96 PRO B C 1
ATOM 1568 O O . PRO B 1 96 ? 6.172 21.016 -4.969 1 98 96 PRO B O 1
ATOM 1571 N N . GLU B 1 97 ? 7.199 20.938 -6.93 1 97.94 97 GLU B N 1
ATOM 1572 C CA . GLU B 1 97 ? 6.066 21.5 -7.652 1 97.94 97 GLU B CA 1
ATOM 1573 C C . GLU B 1 97 ? 4.922 20.5 -7.766 1 97.94 97 GLU B C 1
ATOM 1575 O O . GLU B 1 97 ? 3.799 20.859 -8.109 1 97.94 97 GLU B O 1
ATOM 1580 N N . LYS B 1 98 ? 5.16 19.266 -7.438 1 98.31 98 LYS B N 1
ATOM 1581 C CA . LYS B 1 98 ? 4.16 18.188 -7.469 1 98.31 98 LYS B CA 1
ATOM 1582 C C . LYS B 1 98 ? 3.852 17.688 -6.062 1 98.31 98 LYS B C 1
ATOM 1584 O O . LYS B 1 98 ? 3.746 16.484 -5.836 1 98.31 98 LYS B O 1
ATOM 1589 N N . SER B 1 99 ? 3.771 18.562 -5.188 1 98.69 99 SER B N 1
ATOM 1590 C CA . SER B 1 99 ? 3.484 18.25 -3.795 1 98.69 99 SER B CA 1
ATOM 1591 C C . SER B 1 99 ? 1.99 18.031 -3.572 1 98.69 99 SER B C 1
ATOM 1593 O O . SER B 1 99 ? 1.177 18.359 -4.445 1 98.69 99 SER B O 1
ATOM 1595 N N . VAL B 1 100 ? 1.614 17.438 -2.463 1 98.75 100 VAL B N 1
ATOM 1596 C CA . VAL B 1 100 ? 0.223 17.203 -2.086 1 98.75 100 VAL B CA 1
ATOM 1597 C C . VAL B 1 100 ? -0.116 18.016 -0.839 1 98.75 100 VAL B C 1
ATOM 1599 O O . VAL B 1 100 ? 0.778 18.531 -0.165 1 98.75 100 VAL B O 1
ATOM 1602 N N . SER B 1 101 ? -1.401 18.141 -0.567 1 97.94 101 SER B N 1
ATOM 1603 C CA . SER B 1 101 ? -1.834 18.812 0.653 1 97.94 101 SER B CA 1
ATOM 1604 C C . SER B 1 101 ? -1.502 17.984 1.89 1 97.94 101 SER B C 1
ATOM 1606 O O . SER B 1 101 ? -1.576 16.75 1.857 1 97.94 101 SER B O 1
ATOM 1608 N N . ALA B 1 102 ? -1.158 18.672 2.9 1 98.56 102 ALA B N 1
ATOM 1609 C CA . ALA B 1 102 ? -1.097 18.078 4.238 1 98.56 102 ALA B CA 1
ATOM 1610 C C . ALA B 1 102 ? -2.225 18.609 5.121 1 98.56 102 ALA B C 1
ATOM 1612 O O . ALA B 1 102 ? -2.576 19.781 5.051 1 98.56 102 ALA B O 1
ATOM 1613 N N . TYR B 1 103 ? -2.74 17.75 5.941 1 98.19 103 TYR B N 1
ATOM 1614 C CA . TYR B 1 103 ? -3.846 18.125 6.82 1 98.19 103 TYR B CA 1
ATOM 1615 C C . TYR B 1 103 ? -3.451 17.969 8.281 1 98.19 103 TYR B C 1
ATOM 1617 O O . TYR B 1 103 ? -2.824 16.969 8.664 1 98.19 103 TYR B O 1
ATOM 1625 N N . PRO B 1 104 ? -3.836 18.969 9.102 1 97.5 104 PRO B N 1
ATOM 1626 C CA . PRO B 1 104 ? -3.623 18.75 10.539 1 97.5 104 PRO B CA 1
ATOM 1627 C C . PRO B 1 104 ? -4.234 17.438 11.031 1 97.5 104 PRO B C 1
ATOM 1629 O O . PRO B 1 104 ? -5.336 17.062 10.617 1 97.5 104 PRO B O 1
ATOM 1632 N N . SER B 1 105 ? -3.457 16.719 11.82 1 98 105 SER B N 1
ATOM 1633 C CA . SER B 1 105 ? -3.893 15.445 12.375 1 98 105 SER B CA 1
ATOM 1634 C C . SER B 1 105 ? -3.412 15.266 13.812 1 98 105 SER B C 1
ATOM 1636 O O . SER B 1 105 ? -2.398 15.844 14.203 1 98 105 SER B O 1
ATOM 1638 N N . ARG B 1 106 ? -4.199 14.477 14.555 1 96.75 106 ARG B N 1
ATOM 1639 C CA . ARG B 1 106 ? -3.824 14.195 15.93 1 96.75 106 ARG B CA 1
ATOM 1640 C C . ARG B 1 106 ? -4.445 12.891 16.406 1 96.75 106 ARG B C 1
ATOM 1642 O O . ARG B 1 106 ? -5.379 12.375 15.797 1 96.75 106 ARG B O 1
ATOM 1649 N N . VAL B 1 107 ? -3.871 12.367 17.484 1 97.12 107 VAL B N 1
ATOM 1650 C CA . VAL B 1 107 ? -4.445 11.227 18.188 1 97.12 107 VAL B CA 1
ATOM 1651 C C . VAL B 1 107 ? -5 11.688 19.531 1 97.12 107 VAL B C 1
ATOM 1653 O O . VAL B 1 107 ? -4.273 12.258 20.359 1 97.12 107 VAL B O 1
ATOM 1656 N N . GLU B 1 108 ? -6.25 11.508 19.656 1 96.44 108 GLU B N 1
ATOM 1657 C CA . GLU B 1 108 ? -6.922 11.852 20.906 1 96.44 108 GLU B CA 1
ATOM 1658 C C . GLU B 1 108 ? -7.754 10.68 21.422 1 96.44 108 GLU B C 1
ATOM 1660 O O . GLU B 1 108 ? -8.609 10.156 20.703 1 96.44 108 GLU B O 1
ATOM 1665 N N . ASP B 1 109 ? -7.48 10.227 22.719 1 95.75 109 ASP B N 1
ATOM 1666 C CA . ASP B 1 109 ? -8.164 9.102 23.344 1 95.75 109 ASP B CA 1
ATOM 1667 C C . ASP B 1 109 ? -8.125 7.871 22.438 1 95.75 109 ASP B C 1
ATOM 1669 O O . ASP B 1 109 ? -9.141 7.184 22.281 1 95.75 109 ASP B O 1
ATOM 1673 N N . GLY B 1 110 ? -7.074 7.719 21.75 1 95.75 110 GLY B N 1
ATOM 1674 C CA . GLY B 1 110 ? -6.828 6.539 20.938 1 95.75 110 GLY B CA 1
ATOM 1675 C C . GLY B 1 110 ? -7.406 6.652 19.531 1 95.75 110 GLY B C 1
ATOM 1676 O O . GLY B 1 110 ? -7.281 5.727 18.734 1 95.75 110 GLY B O 1
ATOM 1677 N N . TYR B 1 111 ? -8.039 7.805 19.234 1 97.56 111 TYR B N 1
ATOM 1678 C CA . TYR B 1 111 ? -8.656 7.992 17.938 1 97.56 111 TYR B CA 1
ATOM 1679 C C . TYR B 1 111 ? -7.871 8.992 17.094 1 97.56 111 TYR B C 1
ATOM 1681 O O . TYR B 1 111 ? -7.391 10 17.609 1 97.56 111 TYR B O 1
ATOM 1689 N N . VAL B 1 112 ? -7.812 8.719 15.82 1 98.25 112 VAL B N 1
ATOM 1690 C CA . VAL B 1 112 ? -7.168 9.617 14.867 1 98.25 112 VAL B CA 1
ATOM 1691 C C . VAL B 1 112 ? -8.164 10.68 14.414 1 98.25 112 VAL B C 1
ATOM 1693 O O . VAL B 1 112 ? -9.273 10.359 13.984 1 98.25 112 VAL B O 1
ATOM 1696 N N . TRP B 1 113 ? -7.766 11.891 14.508 1 98.12 113 TRP B N 1
ATOM 1697 C CA . TRP B 1 113 ? -8.539 13.039 14.047 1 98.12 113 TRP B CA 1
ATOM 1698 C C . TRP B 1 113 ? -7.809 13.789 12.938 1 98.12 113 TRP B C 1
ATOM 1700 O O . TRP B 1 113 ? -6.594 13.977 13 1 98.12 113 TRP B O 1
ATOM 1710 N N . VAL B 1 114 ? -8.617 14.211 11.938 1 98.06 114 VAL B N 1
ATOM 1711 C CA . VAL B 1 114 ? -8.055 14.969 10.828 1 98.06 114 VAL B CA 1
ATOM 1712 C C . VAL B 1 114 ? -8.891 16.219 10.578 1 98.06 114 VAL B C 1
ATOM 1714 O O . VAL B 1 114 ? -10.125 16.172 10.625 1 98.06 114 VAL B O 1
ATOM 1717 N N . ALA B 1 115 ? -8.227 17.328 10.336 1 95.88 115 ALA B N 1
ATOM 1718 C CA . ALA B 1 115 ? -8.898 18.578 9.969 1 95.88 115 ALA B CA 1
ATOM 1719 C C . ALA B 1 115 ? -8.719 18.875 8.477 1 95.88 115 ALA B C 1
ATOM 1721 O O . ALA B 1 115 ? -7.605 19.172 8.031 1 95.88 115 ALA B O 1
ATOM 1722 N N . ALA B 1 116 ? -9.719 18.609 7.781 1 85.81 116 ALA B N 1
ATOM 1723 C CA . ALA B 1 116 ? -9.664 18.891 6.348 1 85.81 116 ALA B CA 1
ATOM 1724 C C . ALA B 1 116 ? -10.742 19.891 5.941 1 85.81 116 ALA B C 1
ATOM 1726 O O . ALA B 1 116 ? -11.789 19.984 6.594 1 85.81 116 ALA B O 1
#

Foldseek 3Di:
DPPPVPFQDKDWFFFLVVADEQAWDWTQDPNFTKIWHWHCPPPLTWIFIWGQQQQVVRDSFQRGFGWDDDVPFIWGQGPPPRFTAGRQAQAGPVDRVRGTHTWDWGADPRIIITGD/DPPPVPFQDKDWFWFLVVADEQAWDWTQDPNFTKIWHWHCPPPLTWIFIWGQQQQVVRRSFQRGFGWDDDVPFIWGQGPPPRFTAGRQAQATPVDRVRGTHTWDWGADPRIIITGD

Nearest PDB structures (foldseek):
  4aiv-assembly1_A  TM=9.487E-01  e=2.928E-11  Mycobacterium tuberculosis H37Rv
  3c0d-assembly3_C  TM=9.332E-01  e=3.095E-11  Vibrio parahaemolyticus RIMD 2210633
  2jo6-assembly1_A  TM=9.205E-01  e=1.957E-09  Escherichia coli
  2jza-assembly1_A  TM=8.436E-01  e=8.080E-10  Pectobacterium atrosepticum SCRI1043
  7szh-assembly1_B  TM=7.897E-01  e=4.032E-06  Microseira wollei

pLDDT: mean 93.02, std 12.79, range [37.06, 98.81]

InterPro domains:
  IPR012748 Rieske-like [2Fe-2S] domain, NirD-type [PF13806] (10-115)
  IPR012748 Rieske-like [2Fe-2S] domain, NirD-type [TIGR02378] (10-115)
  IPR012748 Rieske-like [2Fe-2S] domain, NirD-type [cd03529] (10-115)
  IPR017881 Nitrite reductase (NADH) small subunit [PTHR40562] (9-106)
  IPR017941 Rieske [2Fe-2S] iron-sulphur domain [PS51296] (11-114)
  IPR036922 Rieske [2Fe-2S] iron-sulphur domain superfamily [G3DSA:2.102.10.10] (3-116)
  IPR036922 Rieske [2Fe-2S] iron-sulphur domain superfamily [SSF50022] (9-115)

Sequence (232 aa):
MNRQPQASAWTPVCALDEIVPNTGVCALVNGEQIAVFHVDDGGGGRAFAIGNVDPHSQAAVLSRGLIGSLGERIVVASPLYKHHFDLRTGECVEAPEKSVSAYPSRVEDGYVWVAAMNRQPQASAWTPVCALDEIVPNTGVCALVNGEQIAVFHVDDGGGGRAFAIGNVDPHSQAAVLSRGLIGSLGERIVVASPLYKHHFDLRTGECVEAPEKSVSAYPSRVEDGYVWVAA

Radius of gyration: 19.03 Å; Cα contacts (8 Å, |Δi|>4): 568; chains: 2; bounding box: 40×74×47 Å

Secondary structure (DSSP, 8-state):
---------EEEEEEGGGSPTTEEEEEEETTEEEEEEEE--SSS-EEEEEESB-TTT--B-GGGSEEEEETTEEEEE-TTTT-EEETTT--BSS-GGG---EE-EEEETTEEEEE-/---------EEEEEEGGGSPTTEEEEEEETTEEEEEEEE--SSS-EEEEEESB-TTT--B-GGGSEEEEETTEEEEE-TTTT-EEETTT--BSS-GGG---EE-EEEETTEEEEE-

Solvent-accessible surface area (backbone atoms only — not comparable to full-atom values): 12572 Å² total; per-residue (Å²): 131,82,74,60,77,74,70,58,50,76,38,80,75,47,53,48,86,76,40,58,76,46,34,42,41,76,43,78,56,97,86,36,62,30,14,36,29,27,41,64,78,83,81,82,52,44,48,37,24,25,48,11,54,34,72,88,78,67,42,80,44,40,20,40,18,36,58,46,72,58,89,91,41,49,24,32,25,27,44,66,93,56,50,39,28,32,43,83,61,14,40,16,73,88,45,62,92,54,42,43,55,45,35,60,48,39,73,55,99,60,26,30,33,37,31,96,130,82,73,60,77,74,71,58,51,75,37,81,77,46,52,47,86,78,39,58,75,44,34,42,40,75,42,78,54,96,87,35,62,30,14,36,30,27,41,64,76,84,79,82,53,44,49,37,24,26,48,12,53,33,73,88,77,67,42,81,44,41,20,39,18,35,58,46,71,60,90,92,41,49,26,32,26,26,44,65,93,55,50,39,28,32,44,83,61,13,40,17,74,87,44,62,94,55,41,43,56,43,35,59,47,39,71,55,98,59,26,30,32,38,30,95

Organism: Burkholderia pseudomallei (strain K96243) (NCBI:txid272560)